Protein AF-A0A159SLC9-F1 (afdb_monomer_lite)

pLDDT: mean 75.79, std 24.0, range [27.62, 98.81]

Sequence (303 aa):
DQEDKGDNENSHDIKFEEVKKNINKSLDAESNYGINEISITGNDSNSDNSNQNIFPDGSELAGGIAPSIYSNNLGPNKCPVEKICKDFGPLPQCRKDVHERNNWLGSSVKNFSSDNKGVLVPPRRQSLCLRITLQDFRTKKKKEGDFENFIYSYASSEAKKLRTIHNNISEKALQAIKYSFADIGNIIKGDDLLDTPTSNNTKTYLEEVLKLHNKNNETKDAKKWWTENRYHVWEAMMCGYQNEKKDNECTVYGNIDDIPQFLRWFREWGTYVCEESENNMKTLKAVCFPKQLRTETNSAMTV

InterPro domains:
  IPR008602 Duffy-antigen binding domain [PF05424] (118-264)
  IPR042202 Duffy-antigen binding superfamily [G3DSA:1.20.1310.20] (81-257)

Foldseek 3Di:
DDDDDDDDPVVVVVVVVVVVVVVVVVVVVDPDDDDDDDDPDDDDDDDDDDPDPADDCCDVLNVNDFFDPPPPPADFFFADDVVLLVLADADPVLAPDPPQPQDFALPQFVPCVPPVPPFTDGSLNVSQQDDCDPVNLVVQLPDPCSNVSNLLNSLLNRLLNLCVVVVPPVVSSQLSSLLSLLQSLQLQQLNRGGNDPSSNCNVVSQLVSCVVPVPDPDDSGSNVVCVVCSVSSQSSSSSSNCVNPVDRGHHDSTCSNVRDSSSSSVSVVSSVVVVVVVVVVVVCCCVVPNPPPPPPPPPDDDD

Structure (mmCIF, N/CA/C/O backbone):
data_AF-A0A159SLC9-F1
#
_entry.id   AF-A0A159SLC9-F1
#
loop_
_atom_site.group_PDB
_atom_site.id
_atom_site.type_symbol
_atom_site.label_atom_id
_atom_site.label_alt_id
_atom_site.label_comp_id
_atom_site.label_asym_id
_atom_site.label_entity_id
_atom_site.label_seq_id
_atom_site.pdbx_PDB_ins_code
_atom_site.Cartn_x
_atom_site.Cartn_y
_atom_site.Cartn_z
_atom_site.occupancy
_atom_site.B_iso_or_equiv
_atom_site.auth_seq_id
_atom_site.auth_comp_id
_atom_site.auth_asym_id
_atom_site.auth_atom_id
_atom_site.pdbx_PDB_model_num
ATOM 1 N N . ASP A 1 1 ? 60.292 -1.978 -5.254 1.00 40.38 1 ASP A N 1
ATOM 2 C CA . ASP A 1 1 ? 59.678 -2.208 -6.572 1.00 40.38 1 ASP A CA 1
ATOM 3 C C . ASP A 1 1 ? 58.555 -3.216 -6.488 1.00 40.38 1 ASP A C 1
ATOM 5 O O . ASP A 1 1 ? 58.829 -4.402 -6.377 1.00 40.38 1 ASP A O 1
ATOM 9 N N . GLN A 1 2 ? 57.321 -2.710 -6.458 1.00 34.81 2 GLN A N 1
ATOM 10 C CA . GLN A 1 2 ? 56.125 -3.208 -7.158 1.00 34.81 2 GLN A CA 1
ATOM 11 C C . GLN A 1 2 ? 54.898 -2.539 -6.519 1.00 34.81 2 GLN A C 1
ATOM 13 O O . GLN A 1 2 ? 54.441 -2.934 -5.451 1.00 34.81 2 GLN A O 1
ATOM 18 N N . GLU A 1 3 ? 54.422 -1.469 -7.160 1.00 32.91 3 GLU A N 1
ATOM 19 C CA . GLU A 1 3 ? 53.071 -0.933 -6.977 1.00 32.91 3 GLU A CA 1
ATOM 20 C C . GLU A 1 3 ? 52.143 -1.667 -7.945 1.00 32.91 3 GLU A C 1
ATOM 22 O O . GLU A 1 3 ? 52.389 -1.662 -9.153 1.00 32.91 3 GLU A O 1
ATOM 27 N N . ASP A 1 4 ? 51.083 -2.269 -7.411 1.00 37.28 4 ASP A N 1
ATOM 28 C CA . ASP A 1 4 ? 49.974 -2.827 -8.178 1.00 37.28 4 ASP A CA 1
ATOM 29 C C . ASP A 1 4 ? 48.806 -1.829 -8.117 1.00 37.28 4 ASP A C 1
ATOM 31 O O . ASP A 1 4 ? 48.360 -1.434 -7.035 1.00 37.28 4 ASP A O 1
ATOM 35 N N . LYS A 1 5 ? 48.366 -1.345 -9.282 1.00 38.59 5 LYS A N 1
ATOM 36 C CA . LYS A 1 5 ? 47.267 -0.381 -9.431 1.00 38.59 5 LYS A CA 1
ATOM 37 C C . LYS A 1 5 ? 45.964 -1.153 -9.612 1.00 38.59 5 LYS A C 1
ATOM 39 O O . LYS A 1 5 ? 45.758 -1.773 -10.646 1.00 38.59 5 LYS A O 1
ATOM 44 N N . GLY A 1 6 ? 45.079 -1.074 -8.621 1.00 33.19 6 GLY A N 1
ATOM 45 C CA . GLY A 1 6 ? 43.691 -1.507 -8.757 1.00 33.19 6 GLY A CA 1
ATOM 46 C C . GLY A 1 6 ? 42.892 -0.513 -9.599 1.00 33.19 6 GLY A C 1
ATOM 47 O O . GLY A 1 6 ? 42.766 0.657 -9.229 1.00 33.19 6 GLY A O 1
ATOM 48 N N . ASP A 1 7 ? 42.372 -0.980 -10.731 1.00 37.19 7 ASP A N 1
ATOM 49 C CA . ASP A 1 7 ? 41.460 -0.231 -11.589 1.00 37.19 7 ASP A CA 1
ATOM 50 C C . ASP A 1 7 ? 40.086 -0.039 -10.924 1.00 37.19 7 ASP A C 1
ATOM 52 O O . ASP A 1 7 ? 39.560 -0.896 -10.217 1.00 37.19 7 ASP A O 1
ATOM 56 N N . ASN A 1 8 ? 39.528 1.151 -11.132 1.00 37.12 8 ASN A N 1
ATOM 57 C CA . ASN A 1 8 ? 38.397 1.719 -10.407 1.00 37.12 8 ASN A CA 1
ATOM 58 C C . ASN A 1 8 ? 37.090 1.462 -11.193 1.00 37.12 8 ASN A C 1
ATOM 60 O O . ASN A 1 8 ? 36.825 2.148 -12.186 1.00 37.12 8 ASN A O 1
ATOM 64 N N . GLU A 1 9 ? 36.272 0.493 -10.757 1.00 41.62 9 GLU A N 1
ATOM 65 C CA . GLU A 1 9 ? 35.013 0.066 -11.414 1.00 41.62 9 GLU A CA 1
ATOM 66 C C . GLU A 1 9 ? 34.005 1.215 -11.653 1.00 41.62 9 GLU A C 1
ATOM 68 O O . GLU A 1 9 ? 33.264 1.197 -12.632 1.00 41.62 9 GLU A O 1
ATOM 73 N N . ASN A 1 10 ? 34.055 2.297 -10.867 1.00 43.31 10 ASN A N 1
ATOM 74 C CA . ASN A 1 10 ? 33.157 3.456 -11.010 1.00 43.31 10 ASN A CA 1
ATOM 75 C C . ASN A 1 10 ? 33.378 4.310 -12.280 1.00 43.31 10 ASN A C 1
ATOM 77 O O . ASN A 1 10 ? 32.546 5.154 -12.609 1.00 43.31 10 ASN A O 1
ATOM 81 N N . SER A 1 11 ? 34.496 4.144 -12.995 1.00 35.09 11 SER A N 1
ATOM 82 C CA . SER A 1 11 ? 34.799 4.930 -14.208 1.00 35.09 11 SER A CA 1
ATOM 83 C C . SER A 1 11 ? 33.967 4.491 -15.422 1.00 35.09 11 SER A C 1
ATOM 85 O O . SER A 1 11 ? 33.656 5.299 -16.304 1.00 35.09 11 SER A O 1
ATOM 87 N N . HIS A 1 12 ? 33.577 3.214 -15.466 1.00 41.09 12 HIS A N 1
ATOM 88 C CA . HIS A 1 12 ? 32.814 2.649 -16.578 1.00 41.09 12 HIS A CA 1
ATOM 89 C C . HIS A 1 12 ? 31.329 3.030 -16.525 1.00 41.09 12 HIS A C 1
ATOM 91 O O . HIS A 1 12 ? 30.764 3.381 -17.563 1.00 41.09 12 HIS A O 1
ATOM 97 N N . ASP A 1 13 ? 30.734 3.078 -15.331 1.00 43.00 13 ASP A N 1
ATOM 98 C CA . ASP A 1 13 ? 29.323 3.444 -15.148 1.00 43.00 13 ASP A CA 1
ATOM 99 C C . ASP A 1 13 ? 29.045 4.916 -15.483 1.00 43.00 13 ASP A C 1
ATOM 101 O O . ASP A 1 13 ? 28.041 5.239 -16.120 1.00 43.00 13 ASP A O 1
ATOM 105 N N . ILE A 1 14 ? 29.974 5.819 -15.149 1.00 43.78 14 ILE A N 1
ATOM 106 C CA . ILE A 1 14 ? 29.848 7.251 -15.470 1.00 43.78 14 ILE A CA 1
ATOM 107 C C . ILE A 1 14 ? 29.878 7.469 -16.989 1.00 43.78 14 ILE A C 1
ATOM 109 O O . ILE A 1 14 ? 29.068 8.228 -17.524 1.00 43.78 14 ILE A O 1
ATOM 113 N N . LYS A 1 15 ? 30.764 6.760 -17.704 1.00 42.94 15 LYS A N 1
ATOM 114 C CA . LYS A 1 15 ? 30.827 6.823 -19.172 1.00 42.94 15 LYS A CA 1
ATOM 115 C C . LYS A 1 15 ? 29.570 6.252 -19.826 1.00 42.94 15 LYS A C 1
ATOM 117 O O . LYS A 1 15 ? 29.142 6.771 -20.853 1.00 42.94 15 LYS A O 1
ATOM 122 N N . PHE A 1 16 ? 28.964 5.217 -19.246 1.00 41.12 16 PHE A N 1
ATOM 123 C CA . PHE A 1 16 ? 27.739 4.623 -19.779 1.00 41.12 16 PHE A CA 1
ATOM 124 C C . PHE A 1 16 ? 26.531 5.564 -19.638 1.00 41.12 16 PHE A C 1
ATOM 126 O O . PHE A 1 16 ? 25.769 5.742 -20.589 1.00 41.12 16 PHE A O 1
ATOM 133 N N . GLU A 1 17 ? 26.397 6.247 -18.499 1.00 45.22 17 GLU A N 1
ATOM 134 C CA . GLU A 1 17 ? 25.333 7.235 -18.274 1.00 45.22 17 GLU A CA 1
ATOM 135 C C . GLU A 1 17 ? 25.487 8.496 -19.144 1.00 45.22 17 GLU A C 1
ATOM 137 O O . GLU A 1 17 ? 24.503 9.050 -19.646 1.00 45.22 17 GLU A O 1
ATOM 142 N N . GLU A 1 18 ? 26.721 8.929 -19.405 1.00 41.91 18 GLU A N 1
ATOM 143 C CA . GLU A 1 18 ? 26.995 10.061 -20.294 1.00 41.91 18 GLU A CA 1
ATOM 144 C C . GLU A 1 18 ? 26.675 9.729 -21.766 1.00 41.91 18 GLU A C 1
ATOM 146 O O . GLU A 1 18 ? 26.105 10.553 -22.490 1.00 41.91 18 GLU A O 1
ATOM 151 N N . VAL A 1 19 ? 26.934 8.486 -22.190 1.00 46.72 19 VAL A N 1
ATOM 152 C CA . VAL A 1 19 ? 26.545 7.968 -23.512 1.00 46.72 19 VAL A CA 1
ATOM 153 C C . VAL A 1 19 ? 25.019 7.858 -23.645 1.00 46.72 19 VAL A C 1
ATOM 155 O O . VAL A 1 19 ? 24.471 8.330 -24.644 1.00 46.72 19 VAL A O 1
ATOM 158 N N . LYS A 1 20 ? 24.301 7.352 -22.628 1.00 46.41 20 LYS A N 1
ATOM 159 C CA . LYS A 1 20 ? 22.821 7.321 -22.610 1.00 46.41 20 LYS A CA 1
ATOM 160 C C . LYS A 1 20 ? 22.205 8.710 -22.797 1.00 46.41 20 LYS A C 1
ATOM 162 O O . LYS A 1 20 ? 21.272 8.884 -23.583 1.00 46.41 20 LYS A O 1
ATOM 167 N N . LYS A 1 21 ? 22.739 9.722 -22.104 1.00 46.75 21 LYS A N 1
ATOM 168 C CA . LYS A 1 21 ? 22.232 11.103 -22.161 1.00 46.75 21 LYS A CA 1
ATOM 169 C C . LYS A 1 21 ? 22.382 11.735 -23.549 1.00 46.75 21 LYS A C 1
ATOM 171 O O . LYS A 1 21 ? 21.530 12.527 -23.955 1.00 46.75 21 LYS A O 1
ATOM 176 N N . ASN A 1 22 ? 23.443 11.385 -24.274 1.00 43.31 22 ASN A N 1
ATOM 177 C CA . ASN A 1 22 ? 23.695 11.889 -25.624 1.00 43.31 22 ASN A CA 1
ATOM 178 C C . ASN A 1 22 ? 22.853 11.169 -26.690 1.00 43.31 22 ASN A C 1
ATOM 180 O O . ASN A 1 22 ? 22.430 11.810 -27.649 1.00 43.31 22 ASN A O 1
ATOM 184 N N . ILE A 1 23 ? 22.538 9.884 -26.497 1.00 48.59 23 ILE A N 1
ATOM 185 C CA . ILE A 1 23 ? 21.691 9.111 -27.421 1.00 48.59 23 ILE A CA 1
ATOM 186 C C . ILE A 1 23 ? 20.214 9.519 -27.307 1.00 48.59 23 ILE A C 1
ATOM 188 O O . ILE A 1 23 ? 19.562 9.707 -28.333 1.00 48.59 23 ILE A O 1
ATOM 192 N N . ASN A 1 24 ? 19.698 9.764 -26.096 1.00 41.66 24 ASN A N 1
ATOM 193 C CA . ASN A 1 24 ? 18.308 10.210 -25.916 1.00 41.66 24 ASN A CA 1
ATOM 194 C C . ASN A 1 24 ? 18.015 11.546 -26.623 1.00 41.66 24 ASN A C 1
ATOM 196 O O . ASN A 1 24 ? 16.948 11.707 -27.200 1.00 41.66 24 ASN A O 1
ATOM 200 N N . LYS A 1 25 ? 18.990 12.466 -26.683 1.00 43.44 25 LYS A N 1
ATOM 201 C CA . LYS A 1 25 ? 18.865 13.707 -27.471 1.00 43.44 25 LYS A CA 1
ATOM 202 C C . LYS A 1 25 ? 18.776 13.480 -28.985 1.00 43.44 25 LYS A C 1
ATOM 204 O O . LYS A 1 25 ? 18.258 14.344 -29.682 1.00 43.44 25 LYS A O 1
ATOM 209 N N . SER A 1 26 ? 19.313 12.369 -29.492 1.00 41.09 26 SER A N 1
ATOM 210 C CA . SER A 1 26 ? 19.297 12.030 -30.920 1.00 41.09 26 SER A CA 1
ATOM 211 C C . SER A 1 26 ? 18.010 11.306 -31.323 1.00 41.09 26 SER A C 1
ATOM 213 O O . SER A 1 26 ? 17.531 11.492 -32.436 1.00 41.09 26 SER A O 1
ATOM 215 N N . LEU A 1 27 ? 17.429 10.511 -30.419 1.00 41.38 27 LEU A N 1
ATOM 216 C CA . LEU A 1 27 ? 16.197 9.756 -30.676 1.00 41.38 27 LEU A CA 1
ATOM 217 C C . LEU A 1 27 ? 14.945 10.648 -30.710 1.00 41.38 27 LEU A C 1
ATOM 219 O O . LEU A 1 27 ? 14.018 10.349 -31.457 1.00 41.38 27 LEU A O 1
ATOM 223 N N . ASP A 1 28 ? 14.949 11.786 -30.006 1.00 38.16 28 ASP A N 1
ATOM 224 C CA . ASP A 1 28 ? 13.887 1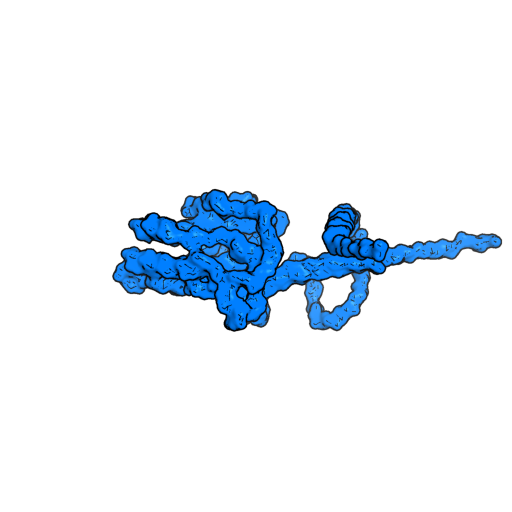2.801 -30.111 1.00 38.16 28 ASP A CA 1
ATOM 225 C C . ASP A 1 28 ? 13.811 13.453 -31.515 1.00 38.16 28 ASP A C 1
ATOM 227 O O . ASP A 1 28 ? 12.823 14.116 -31.835 1.00 38.16 28 ASP A O 1
ATOM 231 N N . ALA A 1 29 ? 14.831 13.268 -32.367 1.00 39.06 29 ALA A N 1
ATOM 232 C CA . ALA A 1 29 ? 14.917 13.860 -33.705 1.00 39.06 29 ALA A CA 1
ATOM 233 C C . ALA A 1 29 ? 14.549 12.905 -34.863 1.00 39.06 29 ALA A C 1
ATOM 235 O O . ALA A 1 29 ? 14.384 13.368 -35.991 1.00 39.06 29 ALA A O 1
ATOM 236 N N . GLU A 1 30 ? 14.376 11.600 -34.620 1.00 39.84 30 GLU A N 1
ATOM 237 C CA . GLU A 1 30 ? 14.169 10.593 -35.677 1.00 39.84 30 GLU A CA 1
ATOM 238 C C . GLU A 1 30 ? 12.852 9.817 -35.492 1.00 39.84 30 GLU A C 1
ATOM 240 O O . GLU A 1 30 ? 12.832 8.610 -35.270 1.00 39.84 30 GLU A O 1
ATOM 245 N N . SER A 1 31 ? 11.713 10.508 -35.610 1.00 34.00 31 SER A N 1
ATOM 246 C CA . SER A 1 31 ? 10.375 9.885 -35.602 1.00 34.00 31 SER A CA 1
ATOM 247 C C . SER A 1 31 ? 9.846 9.469 -36.982 1.00 34.00 31 SER A C 1
ATOM 249 O O . SER A 1 31 ? 8.696 9.060 -37.101 1.00 34.00 31 SER A O 1
ATOM 251 N N . ASN A 1 32 ? 10.663 9.508 -38.034 1.00 37.84 32 ASN A N 1
ATOM 252 C CA . ASN A 1 32 ? 10.254 9.092 -39.373 1.00 37.84 32 ASN A CA 1
ATOM 253 C C . ASN A 1 32 ? 11.315 8.167 -39.957 1.00 37.84 32 ASN A C 1
ATOM 255 O O . ASN A 1 32 ? 12.308 8.688 -40.425 1.00 37.84 32 ASN A O 1
ATOM 259 N N . TYR A 1 33 ? 11.133 6.842 -39.926 1.00 38.25 33 TYR A N 1
ATOM 260 C CA . TYR A 1 33 ? 11.458 5.917 -41.031 1.00 38.25 33 TYR A CA 1
ATOM 261 C C . TYR A 1 33 ? 11.086 4.470 -40.652 1.00 38.25 33 TYR A C 1
ATOM 263 O O . TYR A 1 33 ? 11.429 3.971 -39.583 1.00 38.25 33 TYR A O 1
ATOM 271 N N . GLY A 1 34 ? 10.348 3.808 -41.551 1.00 32.62 34 GLY A N 1
ATOM 272 C CA . GLY A 1 34 ? 9.725 2.498 -41.347 1.00 32.62 34 GLY A CA 1
ATOM 273 C C . GLY A 1 34 ? 10.696 1.350 -41.049 1.00 32.62 34 GLY A C 1
ATOM 274 O O . GLY A 1 34 ? 11.802 1.253 -41.591 1.00 32.62 34 GLY A O 1
ATOM 275 N N . ILE A 1 35 ? 10.250 0.450 -40.176 1.00 35.44 35 ILE A N 1
ATOM 276 C CA . ILE A 1 35 ? 10.947 -0.780 -39.804 1.00 35.44 35 ILE A CA 1
ATOM 277 C C . ILE A 1 35 ? 10.442 -1.914 -40.703 1.00 35.44 35 ILE A C 1
ATOM 279 O O . ILE A 1 35 ? 9.271 -2.267 -40.645 1.00 35.44 35 ILE A O 1
ATOM 283 N N . ASN A 1 36 ? 11.339 -2.510 -41.495 1.00 32.12 36 ASN A N 1
ATOM 284 C CA . ASN A 1 36 ? 11.164 -3.887 -41.956 1.00 32.12 36 ASN A CA 1
ATOM 285 C C . ASN A 1 36 ? 11.607 -4.820 -40.825 1.00 32.12 36 ASN A C 1
ATOM 287 O O . ASN A 1 36 ? 12.750 -4.739 -40.361 1.00 32.12 36 ASN A O 1
ATOM 291 N N . GLU A 1 37 ? 10.678 -5.657 -40.376 1.00 34.75 37 GLU A N 1
ATOM 292 C CA . GLU A 1 37 ? 10.851 -6.656 -39.326 1.00 34.75 37 GLU A CA 1
ATOM 293 C C . GLU A 1 37 ? 11.888 -7.717 -39.716 1.00 34.75 37 GLU A C 1
ATOM 295 O O . GLU A 1 37 ? 11.873 -8.262 -40.819 1.00 34.75 37 GLU A O 1
ATOM 300 N N . ILE A 1 38 ? 12.768 -8.054 -38.773 1.00 31.78 38 ILE A N 1
ATOM 301 C CA . ILE A 1 38 ? 13.419 -9.363 -38.732 1.00 31.78 38 ILE A CA 1
ATOM 302 C C . ILE A 1 38 ? 12.652 -10.156 -37.679 1.00 31.78 38 ILE A C 1
ATOM 304 O O . ILE A 1 38 ? 12.724 -9.856 -36.487 1.00 31.78 38 ILE A O 1
ATOM 308 N N . SER A 1 39 ? 11.888 -11.134 -38.155 1.00 27.62 39 SER A N 1
ATOM 309 C CA . SER A 1 39 ? 11.084 -12.063 -37.372 1.00 27.62 39 SER A CA 1
ATOM 310 C C . SER A 1 39 ? 11.958 -12.870 -36.409 1.00 27.62 39 SER A C 1
ATOM 312 O O . SER A 1 39 ? 12.732 -13.727 -36.840 1.00 27.62 39 SER A O 1
ATOM 314 N N . ILE A 1 40 ? 11.800 -12.644 -35.105 1.00 33.91 40 ILE A N 1
ATOM 315 C CA . ILE A 1 40 ? 12.097 -13.672 -34.105 1.00 33.91 40 ILE A CA 1
ATOM 316 C C . ILE A 1 40 ? 10.774 -14.394 -33.883 1.00 33.91 40 ILE A C 1
ATOM 318 O O . ILE A 1 40 ? 9.851 -13.849 -33.288 1.00 33.91 40 ILE A O 1
ATOM 322 N N . THR A 1 41 ? 10.662 -15.595 -34.441 1.00 30.83 41 THR A N 1
ATOM 323 C CA . THR A 1 41 ? 9.496 -16.465 -34.299 1.00 30.83 41 THR A CA 1
ATOM 324 C C . THR A 1 41 ? 9.353 -16.917 -32.846 1.00 30.83 41 THR A C 1
ATOM 326 O O . THR A 1 41 ? 9.897 -17.944 -32.447 1.00 30.83 41 THR A O 1
ATOM 329 N N . GLY A 1 42 ? 8.617 -16.139 -32.060 1.00 29.38 42 GLY A N 1
ATOM 330 C CA . GLY A 1 42 ? 7.773 -16.627 -30.979 1.00 29.38 42 GLY A CA 1
ATOM 331 C C . GLY A 1 42 ? 6.341 -16.331 -31.400 1.00 29.38 42 GLY A C 1
ATOM 332 O O . GLY A 1 42 ? 5.987 -15.168 -31.565 1.00 29.38 42 GLY A O 1
ATOM 333 N N . ASN A 1 43 ? 5.560 -17.373 -31.680 1.00 32.81 43 ASN A N 1
ATOM 334 C CA . ASN A 1 43 ? 4.140 -17.239 -31.986 1.00 32.81 43 ASN A CA 1
ATOM 335 C C . ASN A 1 43 ? 3.435 -16.570 -30.802 1.00 32.81 43 ASN A C 1
ATOM 337 O O . ASN A 1 43 ? 3.248 -17.224 -29.787 1.00 32.81 43 ASN A O 1
ATOM 341 N N . ASP A 1 44 ? 3.060 -15.306 -30.969 1.00 30.28 44 ASP A N 1
ATOM 342 C CA . ASP A 1 44 ? 1.771 -14.757 -30.552 1.00 30.28 44 ASP A CA 1
ATOM 343 C C . ASP A 1 44 ? 1.487 -13.523 -31.415 1.00 30.28 44 ASP A C 1
ATOM 345 O O . ASP A 1 44 ? 1.970 -12.411 -31.210 1.00 30.28 44 ASP A O 1
ATOM 349 N N . SER A 1 45 ? 0.738 -13.775 -32.482 1.00 36.00 45 SER A N 1
ATOM 350 C CA . SER A 1 45 ? 0.218 -12.787 -33.412 1.00 36.00 45 SER A CA 1
ATOM 351 C C . SER A 1 45 ? -0.938 -12.016 -32.776 1.00 36.00 45 SER A C 1
ATOM 353 O O . SER A 1 45 ? -2.041 -12.548 -32.663 1.00 36.00 45 SER A O 1
ATOM 355 N N . ASN A 1 46 ? -0.681 -10.764 -32.399 1.00 30.02 46 ASN A N 1
ATOM 356 C CA . ASN A 1 46 ? -1.458 -9.597 -32.831 1.00 30.02 46 ASN A CA 1
ATOM 357 C C . ASN A 1 46 ? -0.765 -8.320 -32.345 1.00 30.02 46 ASN A C 1
ATOM 359 O O . ASN A 1 46 ? -0.812 -7.966 -31.169 1.00 30.02 46 ASN A O 1
ATOM 363 N N . SER A 1 47 ? -0.113 -7.635 -33.285 1.00 36.16 47 SER A N 1
ATOM 364 C CA . SER A 1 47 ? 0.380 -6.280 -33.104 1.00 36.16 47 SER A CA 1
ATOM 365 C C . SER A 1 47 ? -0.809 -5.325 -33.005 1.00 36.16 47 SER A C 1
ATOM 367 O O . SER A 1 47 ? -1.420 -4.997 -34.020 1.00 36.16 47 SER A O 1
ATOM 369 N N . ASP A 1 48 ? -1.087 -4.840 -31.802 1.00 28.97 48 ASP A N 1
ATOM 370 C CA . ASP A 1 48 ? -1.651 -3.510 -31.634 1.00 28.97 48 ASP A CA 1
ATOM 371 C C . ASP A 1 48 ? -0.615 -2.640 -30.934 1.00 28.97 48 ASP A C 1
ATOM 373 O O . ASP A 1 48 ? -0.075 -2.950 -29.872 1.00 28.97 48 ASP A O 1
ATOM 377 N N . ASN A 1 49 ? -0.297 -1.551 -31.618 1.00 36.59 49 ASN A N 1
ATOM 378 C CA . ASN A 1 49 ? 0.698 -0.565 -31.264 1.00 36.59 49 ASN A CA 1
ATOM 379 C C . ASN A 1 49 ? 0.181 0.240 -30.058 1.00 36.59 49 ASN A C 1
ATOM 381 O O . ASN A 1 49 ? -0.430 1.295 -30.213 1.00 36.59 49 ASN A O 1
ATOM 385 N N . SER A 1 50 ? 0.381 -0.278 -28.846 1.00 30.98 50 SER A N 1
ATOM 386 C CA . SER A 1 50 ? 0.218 0.485 -27.610 1.00 30.98 50 SER A CA 1
ATOM 387 C C . SER A 1 50 ? 1.410 0.217 -26.697 1.00 30.98 50 SER A C 1
ATOM 389 O O . SER A 1 50 ? 1.739 -0.926 -26.393 1.00 30.98 50 SER A O 1
ATOM 391 N N . ASN A 1 51 ? 2.087 1.286 -26.281 1.00 34.59 51 ASN A N 1
ATOM 392 C CA . ASN A 1 51 ? 3.206 1.278 -25.334 1.00 34.59 51 ASN A CA 1
ATOM 393 C C . ASN A 1 51 ? 2.750 0.924 -23.901 1.00 34.59 51 ASN A C 1
ATOM 395 O O . ASN A 1 51 ? 3.082 1.627 -22.947 1.00 34.59 51 ASN A O 1
ATOM 399 N N . GLN A 1 52 ? 1.974 -0.143 -23.721 1.00 40.75 52 GLN A N 1
ATOM 400 C CA . GLN A 1 52 ? 1.484 -0.567 -22.416 1.00 40.75 52 GLN A CA 1
ATOM 401 C C . GLN A 1 52 ? 2.108 -1.906 -22.027 1.00 40.75 52 GLN A C 1
ATOM 403 O O . GLN A 1 52 ? 1.515 -2.966 -22.193 1.00 40.75 52 GLN A O 1
ATOM 408 N N . ASN A 1 53 ? 3.298 -1.848 -21.422 1.00 43.47 53 ASN A N 1
ATOM 409 C CA . ASN A 1 53 ? 3.888 -2.960 -20.664 1.00 43.47 53 ASN A CA 1
ATOM 410 C C . ASN A 1 53 ? 3.129 -3.171 -19.332 1.00 43.47 53 ASN A C 1
ATOM 412 O O . ASN A 1 53 ? 3.713 -3.144 -18.249 1.00 43.47 53 ASN A O 1
ATOM 416 N N . ILE A 1 54 ? 1.803 -3.318 -19.400 1.00 53.16 54 ILE A N 1
ATOM 417 C CA . ILE A 1 54 ? 0.911 -3.532 -18.258 1.00 53.16 54 ILE A CA 1
ATOM 418 C C . ILE A 1 54 ? 0.355 -4.948 -18.374 1.00 53.16 54 ILE A C 1
ATOM 420 O O . ILE A 1 54 ? -0.311 -5.287 -19.348 1.00 53.16 54 ILE A O 1
ATOM 424 N N . PHE A 1 55 ? 0.626 -5.792 -17.376 1.00 51.00 55 PHE A N 1
ATOM 425 C CA . PHE A 1 55 ? 0.053 -7.136 -17.332 1.00 51.00 55 PHE A CA 1
ATOM 426 C C . PHE A 1 55 ? -1.478 -7.044 -17.237 1.00 51.00 55 PHE A C 1
ATOM 428 O O . PHE A 1 55 ? -1.969 -6.449 -16.275 1.00 51.00 55 PHE A O 1
ATOM 435 N N . PRO A 1 56 ? -2.245 -7.645 -18.165 1.00 54.59 56 PRO A N 1
ATOM 436 C CA . PRO A 1 56 ? -3.699 -7.589 -18.110 1.00 54.59 56 PRO A CA 1
ATOM 437 C C . PRO A 1 56 ? -4.235 -8.281 -16.847 1.00 54.59 56 PRO A C 1
ATOM 439 O O . PRO A 1 56 ? -3.753 -9.351 -16.443 1.00 54.59 56 PRO A O 1
ATOM 442 N N . ASP A 1 57 ? -5.267 -7.669 -16.253 1.00 47.62 57 ASP A N 1
ATOM 443 C CA . ASP A 1 57 ? -5.891 -8.053 -14.974 1.00 47.62 57 ASP A CA 1
ATOM 444 C C . ASP A 1 57 ? -6.487 -9.484 -14.984 1.00 47.62 57 ASP A C 1
ATOM 446 O O . ASP A 1 57 ? -6.750 -10.043 -13.925 1.00 47.62 57 ASP A O 1
ATOM 450 N N . GLY A 1 58 ? -6.638 -10.121 -16.156 1.00 44.22 58 GLY A N 1
ATOM 451 C CA . GLY A 1 58 ? -7.136 -11.500 -16.317 1.00 44.22 58 GLY A CA 1
ATOM 452 C C . GLY A 1 58 ? -6.085 -12.582 -16.609 1.00 44.22 58 GLY A C 1
ATOM 453 O O . GLY A 1 58 ? -6.457 -13.711 -16.912 1.00 44.22 58 GLY A O 1
ATOM 454 N N . SER A 1 59 ? -4.786 -12.272 -16.568 1.00 52.69 59 SER A N 1
ATOM 455 C CA . SER A 1 59 ? -3.734 -13.281 -16.807 1.00 52.69 59 SER A CA 1
ATOM 456 C C . SER A 1 59 ? -3.717 -14.385 -15.729 1.00 52.69 59 SER A C 1
ATOM 458 O O . SER A 1 59 ? -4.141 -14.159 -14.599 1.00 52.69 59 SER A O 1
ATOM 460 N N . GLU A 1 60 ? -3.181 -15.579 -16.025 1.00 47.97 60 GLU A N 1
ATOM 461 C CA . GLU A 1 60 ? -2.991 -16.649 -15.014 1.00 47.97 60 GLU A CA 1
ATOM 462 C C . GLU A 1 60 ? -2.156 -16.162 -13.818 1.00 47.97 60 GLU A C 1
ATOM 464 O O . GLU A 1 60 ? -2.437 -16.473 -12.662 1.00 47.97 60 GLU A O 1
ATOM 469 N N . LEU A 1 61 ? -1.191 -15.277 -14.079 1.00 48.69 61 LEU A N 1
ATOM 470 C CA . LEU A 1 61 ? -0.409 -14.600 -13.046 1.00 48.69 61 LEU A CA 1
ATOM 471 C C . LEU A 1 61 ? -1.239 -13.598 -12.211 1.00 48.69 61 LEU A C 1
ATOM 473 O O . LEU A 1 61 ? -0.730 -13.094 -11.211 1.00 48.69 61 LEU A O 1
ATOM 477 N N . ALA A 1 62 ? -2.462 -13.245 -12.640 1.00 44.00 62 ALA A N 1
ATOM 478 C CA . ALA A 1 62 ? -3.390 -12.299 -11.997 1.00 44.00 62 ALA A CA 1
ATOM 479 C C . ALA A 1 62 ? -4.410 -13.012 -11.103 1.00 44.00 62 ALA A C 1
ATOM 481 O O . ALA A 1 62 ? -5.394 -12.417 -10.669 1.00 44.00 62 ALA A O 1
ATOM 482 N N . GLY A 1 63 ? -4.188 -14.303 -10.846 1.00 43.19 63 GLY A N 1
ATOM 483 C CA . GLY A 1 63 ? -5.072 -15.130 -10.036 1.00 43.19 63 GLY A CA 1
ATOM 484 C C . GLY A 1 63 ? -6.312 -15.630 -10.775 1.00 43.19 63 GLY A C 1
ATOM 485 O O . GLY A 1 63 ? -7.147 -16.262 -10.138 1.00 43.19 63 GLY A O 1
ATOM 486 N N . GLY A 1 64 ? -6.465 -15.358 -12.081 1.00 43.28 64 GLY A N 1
ATOM 487 C CA . GLY A 1 64 ? -7.628 -15.802 -12.863 1.00 43.28 64 GLY A CA 1
ATOM 488 C C . GLY A 1 64 ? -8.978 -15.284 -12.342 1.00 43.28 64 GLY A C 1
ATOM 489 O O . GLY A 1 64 ? -10.023 -15.837 -12.683 1.00 43.28 64 GLY A O 1
ATOM 490 N N . ILE A 1 65 ? -8.975 -14.255 -11.488 1.00 42.38 65 ILE A N 1
ATOM 491 C CA . ILE A 1 65 ? -10.187 -13.728 -10.857 1.00 42.38 65 ILE A CA 1
ATOM 492 C C . ILE A 1 65 ? -10.778 -12.662 -11.781 1.00 42.38 65 ILE A C 1
ATOM 494 O O . ILE A 1 65 ? -10.126 -11.668 -12.095 1.00 42.38 65 ILE A O 1
ATOM 498 N N . ALA A 1 66 ? -12.020 -12.873 -12.219 1.00 42.41 66 ALA A N 1
ATOM 499 C CA . ALA A 1 66 ? -12.771 -11.885 -12.987 1.00 42.41 66 ALA A CA 1
ATOM 500 C C . ALA A 1 66 ? -12.896 -10.554 -12.207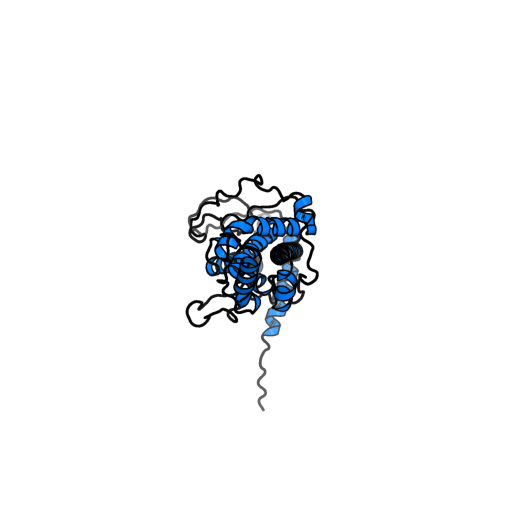 1.00 42.41 66 ALA A C 1
ATOM 502 O O . ALA A 1 66 ? -12.915 -10.577 -10.972 1.00 42.41 66 ALA A O 1
ATOM 503 N N . PRO A 1 67 ? -13.017 -9.397 -12.892 1.00 42.22 67 PRO A N 1
ATOM 504 C CA . PRO A 1 67 ? -13.202 -8.102 -12.240 1.00 42.22 67 PRO A CA 1
ATOM 505 C C . PRO A 1 67 ? -14.303 -8.164 -11.177 1.00 42.22 67 PRO A C 1
ATOM 507 O O . PRO A 1 67 ? -15.382 -8.708 -11.429 1.00 42.22 67 PRO A O 1
ATOM 510 N N . SER A 1 68 ? -14.043 -7.624 -9.983 1.00 39.22 68 SER A N 1
ATOM 511 C CA . SER A 1 68 ? -15.039 -7.659 -8.914 1.00 39.22 68 SER A CA 1
ATOM 512 C C . SER A 1 68 ? -16.312 -6.908 -9.339 1.00 39.22 68 SER A C 1
ATOM 514 O O . SER A 1 68 ? -16.270 -5.780 -9.834 1.00 39.22 68 SER A O 1
ATOM 516 N N . ILE A 1 69 ? -17.469 -7.539 -9.127 1.00 37.78 69 ILE A N 1
ATOM 517 C CA . ILE A 1 69 ? -18.806 -7.033 -9.504 1.00 37.78 69 ILE A CA 1
ATOM 518 C C . ILE A 1 69 ? -19.192 -5.776 -8.681 1.00 37.78 69 ILE A C 1
ATOM 520 O O . ILE A 1 69 ? -20.194 -5.116 -8.945 1.00 37.78 69 ILE A O 1
ATOM 524 N N . TYR A 1 70 ? -18.378 -5.386 -7.694 1.00 40.59 70 TYR A N 1
ATOM 525 C CA . TYR A 1 70 ? -18.646 -4.275 -6.774 1.00 40.59 70 TYR A CA 1
ATOM 526 C C . TYR A 1 70 ? -18.332 -2.873 -7.336 1.00 40.59 70 TYR A C 1
ATOM 528 O O . TYR A 1 70 ? -18.439 -1.887 -6.611 1.00 40.59 70 TYR A O 1
ATOM 536 N N . SER A 1 71 ? -18.019 -2.741 -8.629 1.00 40.84 71 SER A N 1
ATOM 537 C CA . SER A 1 71 ? -17.730 -1.451 -9.286 1.00 40.84 71 SER A CA 1
ATOM 538 C C . SER A 1 71 ? -18.970 -0.631 -9.713 1.00 40.84 71 SER A C 1
ATOM 540 O O . SER A 1 71 ? -18.841 0.336 -10.462 1.00 40.84 71 SER A O 1
ATOM 542 N N . ASN A 1 72 ? -20.186 -0.968 -9.277 1.00 40.91 72 ASN A N 1
ATOM 543 C CA . ASN A 1 72 ? -21.409 -0.478 -9.936 1.00 40.91 72 ASN A CA 1
ATOM 544 C C . ASN A 1 72 ? -21.892 0.947 -9.589 1.00 40.91 72 ASN A C 1
ATOM 546 O O . ASN A 1 72 ? -22.951 1.334 -10.075 1.00 40.91 72 ASN A O 1
ATOM 550 N N . ASN A 1 73 ? -21.150 1.762 -8.829 1.00 44.31 73 ASN A N 1
ATOM 551 C CA . ASN A 1 73 ? -21.594 3.135 -8.511 1.00 44.31 73 ASN A CA 1
ATOM 552 C C . ASN A 1 73 ? -20.801 4.258 -9.197 1.00 44.31 73 ASN A C 1
ATOM 554 O O . ASN A 1 73 ? -21.276 5.392 -9.255 1.00 44.31 73 ASN A O 1
ATOM 558 N N . LEU A 1 74 ? -19.645 3.959 -9.788 1.00 46.41 74 LEU A N 1
ATOM 559 C CA . LEU A 1 74 ? -18.909 4.889 -10.641 1.00 46.41 74 LEU A CA 1
ATOM 560 C C . LEU A 1 74 ? -18.846 4.247 -12.023 1.00 46.41 74 LEU A C 1
ATOM 562 O O . LEU A 1 74 ? -18.249 3.187 -12.189 1.00 46.41 74 LEU A O 1
ATOM 566 N N . GLY A 1 75 ? -19.498 4.860 -13.016 1.00 44.16 75 GLY A N 1
ATOM 567 C CA . GLY A 1 75 ? -19.309 4.449 -14.410 1.00 44.16 75 GLY A CA 1
ATOM 568 C C . GLY A 1 75 ? -17.810 4.370 -14.738 1.00 44.16 75 GLY A C 1
ATOM 569 O O . GLY A 1 75 ? -17.029 5.087 -14.103 1.00 44.16 75 GLY A O 1
ATOM 570 N N . PRO A 1 76 ? -17.398 3.516 -15.692 1.00 52.34 76 PRO A N 1
ATOM 571 C CA . PRO A 1 76 ? -15.987 3.294 -15.984 1.00 52.34 76 PRO A CA 1
ATOM 572 C C . PRO A 1 76 ? -15.281 4.644 -16.162 1.00 52.34 76 PRO A C 1
ATOM 574 O O . PRO A 1 76 ? -15.724 5.488 -16.940 1.00 52.34 76 PRO A O 1
ATOM 577 N N . ASN A 1 77 ? -14.225 4.855 -15.378 1.00 60.00 77 ASN A N 1
ATOM 578 C CA . ASN A 1 77 ? -13.349 6.030 -15.390 1.00 60.00 77 ASN A CA 1
ATOM 579 C C . ASN A 1 77 ? -13.888 7.343 -14.792 1.00 60.00 77 ASN A C 1
ATOM 581 O O . ASN A 1 77 ? -13.272 8.393 -14.970 1.00 60.00 77 ASN A O 1
ATOM 585 N N . LYS A 1 78 ? -14.999 7.322 -14.043 1.00 74.69 78 LYS A N 1
ATOM 586 C CA . LYS A 1 78 ? -15.449 8.512 -13.302 1.00 74.69 78 LYS A CA 1
ATOM 587 C C . LYS A 1 78 ? -14.734 8.635 -11.964 1.00 74.69 78 LYS A C 1
ATOM 589 O O . LYS A 1 78 ? -14.622 7.675 -11.207 1.00 74.69 78 LYS A O 1
ATOM 594 N N . CYS A 1 79 ? -14.286 9.843 -11.671 1.00 83.06 79 CYS A N 1
ATOM 595 C CA . CYS A 1 79 ? -13.702 10.170 -10.386 1.00 83.06 79 CYS A CA 1
ATOM 596 C C . CYS A 1 79 ? -14.754 10.454 -9.299 1.00 83.06 79 CYS A C 1
ATOM 598 O O . CYS A 1 79 ? -15.892 10.805 -9.636 1.00 83.06 79 CYS A O 1
ATOM 600 N N . PRO A 1 80 ? -14.389 10.352 -8.004 1.00 84.81 80 PRO A N 1
ATOM 601 C CA . PRO A 1 80 ? -15.263 10.750 -6.906 1.00 84.81 80 PRO A CA 1
ATOM 602 C C . PRO A 1 80 ? -15.671 12.224 -7.005 1.00 84.81 80 PRO A C 1
ATOM 604 O O . PRO A 1 80 ? -14.930 13.072 -7.499 1.00 84.81 80 PRO A O 1
ATOM 607 N N . VAL A 1 81 ? -16.866 12.548 -6.512 1.00 82.44 81 VAL A N 1
ATOM 608 C CA . VAL A 1 81 ? -17.348 13.937 -6.491 1.00 82.44 81 VAL A CA 1
ATOM 609 C C . VAL A 1 81 ? -16.561 14.778 -5.483 1.00 82.44 81 VAL A C 1
ATOM 611 O O . VAL A 1 81 ? -16.194 14.292 -4.414 1.00 82.44 81 VAL A O 1
ATOM 614 N N . GLU A 1 82 ? -16.389 16.076 -5.759 1.00 79.62 82 GLU A N 1
ATOM 615 C CA . GLU A 1 82 ? -15.609 16.995 -4.908 1.00 79.62 82 GLU A CA 1
ATOM 616 C C . GLU A 1 82 ? -16.006 16.966 -3.426 1.00 79.62 82 GLU A C 1
ATOM 618 O O . GLU A 1 82 ? -15.169 17.184 -2.554 1.00 79.62 82 GLU A O 1
ATOM 623 N N . LYS A 1 83 ? -17.286 16.710 -3.121 1.00 81.31 83 LYS A N 1
ATOM 624 C CA . LYS A 1 83 ? -17.776 16.617 -1.741 1.00 81.31 83 LYS A CA 1
ATOM 625 C C . LYS A 1 83 ? -17.068 15.509 -0.955 1.00 81.31 83 LYS A C 1
ATOM 627 O O . LYS A 1 83 ? -16.716 15.757 0.187 1.00 81.31 83 LYS A O 1
ATOM 632 N N . ILE A 1 84 ? -16.836 14.349 -1.573 1.00 80.75 84 ILE A N 1
ATOM 633 C CA . ILE A 1 84 ? -16.114 13.221 -0.966 1.00 80.75 84 ILE A CA 1
ATOM 634 C C . ILE A 1 84 ? -14.644 13.607 -0.761 1.00 80.75 84 ILE A C 1
ATOM 636 O O . ILE A 1 84 ? -14.070 13.387 0.299 1.00 80.75 84 ILE A O 1
ATOM 640 N N . CYS A 1 85 ? -14.043 14.274 -1.748 1.00 83.69 85 CYS A N 1
ATOM 641 C CA . CYS A 1 85 ? -12.631 14.644 -1.692 1.00 83.69 85 CYS A CA 1
ATOM 642 C C . CYS A 1 85 ? -12.292 15.722 -0.653 1.00 83.69 85 CYS A C 1
ATOM 644 O O . CYS A 1 85 ? -11.136 15.820 -0.244 1.00 83.69 85 CYS A O 1
ATOM 646 N N . LYS A 1 86 ? -13.270 16.519 -0.203 1.00 80.56 86 LYS A N 1
ATOM 647 C CA . LYS A 1 86 ? -13.071 17.533 0.849 1.00 80.56 86 LYS A CA 1
ATOM 648 C C . LYS A 1 86 ? -12.765 16.928 2.218 1.00 80.56 86 LYS A C 1
ATOM 650 O O . LYS A 1 86 ? -12.141 17.605 3.033 1.00 80.56 86 LYS A O 1
ATOM 655 N N . ASP A 1 87 ? -13.145 15.674 2.444 1.00 76.56 87 ASP A N 1
ATOM 656 C CA . ASP A 1 87 ? -12.950 14.995 3.725 1.00 76.56 87 ASP A CA 1
ATOM 657 C C . ASP A 1 87 ? -11.523 14.425 3.877 1.00 76.56 87 ASP A C 1
ATOM 659 O O . ASP A 1 87 ? -11.100 14.079 4.982 1.00 76.56 87 ASP A O 1
ATOM 663 N N . PHE A 1 88 ? -10.736 14.387 2.791 1.00 78.25 88 PHE A N 1
ATOM 664 C CA . PHE A 1 88 ? -9.388 13.811 2.762 1.00 78.25 88 PHE A CA 1
ATOM 665 C C . PHE A 1 88 ? -8.321 14.892 2.539 1.00 78.25 88 PHE A C 1
ATOM 667 O O . PHE A 1 88 ? -7.964 15.235 1.411 1.00 78.25 88 PHE A O 1
ATOM 674 N N . GLY A 1 89 ? -7.793 15.442 3.634 1.00 67.12 89 GLY A N 1
ATOM 675 C CA . GLY A 1 89 ? -6.742 16.461 3.586 1.00 67.12 89 GLY A CA 1
ATOM 676 C C . GLY A 1 89 ? -5.356 15.884 3.247 1.00 67.12 89 GLY A C 1
ATOM 677 O O . GLY A 1 89 ? -5.019 14.795 3.717 1.00 67.12 89 GLY A O 1
ATOM 678 N N . PRO A 1 90 ? -4.513 16.604 2.478 1.00 69.56 90 PRO A N 1
ATOM 679 C CA . PRO A 1 90 ? -3.154 16.162 2.189 1.00 69.56 90 PRO A CA 1
ATOM 680 C C . PRO A 1 90 ? -2.303 16.164 3.461 1.00 69.56 90 PRO A C 1
ATOM 682 O O . PRO A 1 90 ? -2.285 17.134 4.219 1.00 69.56 90 PRO A O 1
ATOM 685 N N . LEU A 1 91 ? -1.546 15.092 3.659 1.00 85.25 91 LEU A N 1
ATOM 686 C CA . LEU A 1 91 ? -0.611 14.925 4.760 1.00 85.25 91 LEU A CA 1
ATOM 687 C C . LEU A 1 91 ? 0.775 15.449 4.344 1.00 85.25 91 LEU A C 1
ATOM 689 O O . LEU A 1 91 ? 1.419 14.839 3.486 1.00 85.25 91 LEU A O 1
ATOM 693 N N . PRO A 1 92 ? 1.282 16.555 4.934 1.00 79.31 92 PRO A N 1
ATOM 694 C CA . PRO A 1 92 ? 2.540 17.180 4.513 1.00 79.31 92 PRO A CA 1
ATOM 695 C C . PRO A 1 92 ? 3.777 16.289 4.639 1.00 79.31 92 PRO A C 1
ATOM 697 O O . PRO A 1 92 ? 4.802 16.614 4.041 1.00 79.31 92 PRO A O 1
ATOM 700 N N . GLN A 1 93 ? 3.696 15.215 5.430 1.00 81.94 93 GLN A N 1
ATOM 701 C CA . GLN A 1 93 ? 4.743 14.206 5.589 1.00 81.94 93 GLN A CA 1
ATOM 702 C C . GLN A 1 93 ? 4.871 13.258 4.387 1.00 81.94 93 GLN A C 1
ATOM 704 O O . GLN A 1 93 ? 5.898 12.607 4.244 1.00 81.94 93 GLN A O 1
ATOM 709 N N . CYS A 1 94 ? 3.860 13.184 3.520 1.00 84.88 94 CYS A N 1
ATOM 710 C CA . CYS A 1 94 ? 3.885 12.382 2.301 1.00 84.88 94 CYS A CA 1
ATOM 711 C C . CYS A 1 94 ? 4.465 13.207 1.148 1.00 84.88 94 CYS A C 1
ATOM 713 O O . CYS A 1 94 ? 3.730 13.714 0.301 1.00 84.88 94 CYS A O 1
ATOM 715 N N . ARG A 1 95 ? 5.786 13.401 1.138 1.00 77.38 95 ARG A N 1
ATOM 716 C CA . ARG A 1 95 ? 6.491 14.084 0.042 1.00 77.38 95 ARG A CA 1
ATOM 717 C C . ARG A 1 95 ? 7.258 13.072 -0.793 1.00 77.38 95 ARG A C 1
ATOM 719 O O . ARG A 1 95 ? 7.628 12.016 -0.295 1.00 77.38 95 ARG A O 1
ATOM 726 N N . LYS A 1 96 ? 7.512 13.425 -2.053 1.00 68.44 96 LYS A N 1
ATOM 727 C CA . LYS A 1 96 ? 8.513 12.740 -2.872 1.00 68.44 96 LYS A CA 1
ATOM 728 C C . LYS A 1 96 ? 9.860 12.891 -2.171 1.00 68.44 96 LYS A C 1
ATOM 730 O O . LYS A 1 96 ? 10.309 14.027 -1.998 1.00 68.44 96 LYS A O 1
ATOM 735 N N . ASP A 1 97 ? 10.483 11.790 -1.770 1.00 60.50 97 ASP A N 1
ATOM 736 C CA . ASP A 1 97 ? 11.850 11.863 -1.270 1.00 60.50 97 ASP A CA 1
ATOM 737 C C . ASP A 1 97 ? 12.803 11.939 -2.469 1.00 60.50 97 ASP A C 1
ATOM 739 O O . ASP A 1 97 ? 12.726 11.143 -3.406 1.00 60.50 97 ASP A O 1
ATOM 743 N N . VAL A 1 98 ? 13.696 12.930 -2.479 1.00 50.03 98 VAL A N 1
ATOM 744 C CA . VAL A 1 98 ? 14.654 13.146 -3.586 1.00 50.03 98 VAL A CA 1
ATOM 745 C C . VAL A 1 98 ? 15.754 12.070 -3.581 1.00 50.03 98 VAL A C 1
ATOM 747 O O . VAL A 1 98 ? 16.482 11.913 -4.558 1.00 50.03 98 VAL A O 1
ATOM 750 N N . HIS A 1 99 ? 15.838 11.291 -2.498 1.00 47.19 99 HIS A N 1
ATOM 751 C CA . HIS A 1 99 ? 16.849 10.265 -2.255 1.00 47.19 99 HIS A CA 1
ATOM 752 C C . HIS A 1 99 ? 16.287 8.835 -2.232 1.00 47.19 99 HIS A C 1
ATOM 754 O O . HIS A 1 99 ? 16.945 7.940 -1.697 1.00 47.19 99 HIS A O 1
ATOM 760 N N . GLU A 1 100 ? 15.082 8.602 -2.770 1.00 52.28 100 GLU A N 1
ATOM 761 C CA . GLU A 1 100 ? 14.507 7.254 -2.831 1.00 52.28 100 GLU A CA 1
ATOM 762 C C . GLU A 1 100 ? 15.488 6.294 -3.521 1.00 52.28 100 GLU A C 1
ATOM 764 O O . GLU A 1 100 ? 15.863 6.455 -4.683 1.00 52.28 100 GLU A O 1
ATOM 769 N N . ARG A 1 101 ? 15.957 5.300 -2.758 1.00 52.69 101 ARG A N 1
ATOM 770 C CA . ARG A 1 101 ? 16.765 4.203 -3.284 1.00 52.69 101 ARG A CA 1
ATOM 771 C C . ARG A 1 101 ? 15.881 3.441 -4.265 1.00 52.69 101 ARG A C 1
ATOM 773 O O . ARG A 1 101 ? 15.006 2.696 -3.843 1.00 52.69 101 ARG A O 1
ATOM 780 N N . ASN A 1 102 ? 16.137 3.600 -5.558 1.00 63.78 102 ASN A N 1
ATOM 781 C CA . ASN A 1 102 ? 15.381 2.951 -6.637 1.00 63.78 102 ASN A CA 1
ATOM 782 C C . ASN A 1 102 ? 15.594 1.426 -6.718 1.00 63.78 102 ASN A C 1
ATOM 784 O O . ASN A 1 102 ? 15.175 0.794 -7.684 1.00 63.78 102 ASN A O 1
ATOM 788 N N . ASN A 1 103 ? 16.237 0.820 -5.718 1.00 83.31 103 ASN A N 1
ATOM 789 C CA . ASN A 1 103 ? 16.638 -0.576 -5.767 1.00 83.31 103 ASN A CA 1
ATOM 790 C C . ASN A 1 103 ? 15.645 -1.469 -5.023 1.00 83.31 103 ASN A C 1
ATOM 792 O O . ASN A 1 103 ? 15.192 -1.175 -3.912 1.00 83.31 103 ASN A O 1
ATOM 796 N N . TRP A 1 104 ? 15.358 -2.602 -5.652 1.00 91.81 104 TRP A N 1
ATOM 797 C CA . TRP A 1 104 ? 14.599 -3.708 -5.089 1.00 91.81 104 TRP A CA 1
ATOM 798 C C . TRP A 1 104 ? 15.339 -4.295 -3.883 1.00 91.81 104 TRP A C 1
ATOM 800 O O . TRP A 1 104 ? 16.492 -4.710 -4.002 1.00 91.81 104 TRP A O 1
ATOM 810 N N . LEU A 1 105 ? 14.697 -4.306 -2.712 1.00 91.56 105 LEU A N 1
ATOM 811 C CA . LEU A 1 105 ? 15.348 -4.696 -1.458 1.00 91.56 105 LEU A CA 1
ATOM 812 C C . LEU A 1 105 ? 15.016 -6.145 -1.091 1.00 91.56 105 LEU A C 1
ATOM 814 O O . LEU A 1 105 ? 13.856 -6.472 -0.878 1.00 91.56 105 LEU A O 1
ATOM 818 N N . GLY A 1 106 ? 16.031 -7.003 -0.966 1.00 87.12 106 GLY A N 1
ATOM 819 C CA . GLY A 1 106 ? 15.866 -8.388 -0.490 1.00 87.12 106 GLY A CA 1
ATOM 820 C C . GLY A 1 106 ? 15.963 -8.564 1.030 1.00 87.12 106 GLY A C 1
ATOM 821 O O . GLY A 1 106 ? 15.858 -9.680 1.530 1.00 87.12 106 GLY A O 1
ATOM 822 N N . SER A 1 107 ? 16.201 -7.479 1.770 1.00 81.31 107 SER A N 1
ATOM 823 C CA . SER A 1 107 ? 16.239 -7.446 3.235 1.00 81.31 107 SER A CA 1
ATOM 824 C C . SER A 1 107 ? 14.988 -6.771 3.815 1.00 81.31 107 SER A C 1
ATOM 826 O O . SER A 1 107 ? 14.204 -6.158 3.093 1.00 81.31 107 SER A O 1
ATOM 828 N N . SER A 1 108 ? 14.774 -6.905 5.129 1.00 88.88 108 SER A N 1
ATOM 829 C CA . SER A 1 108 ? 13.603 -6.360 5.848 1.00 88.88 108 SER A CA 1
ATOM 830 C C . SER A 1 108 ? 12.252 -6.977 5.458 1.00 88.88 108 SER A C 1
ATOM 832 O O . SER A 1 108 ? 11.205 -6.391 5.718 1.00 88.88 108 SER A O 1
ATOM 834 N N . VAL A 1 109 ? 12.258 -8.170 4.862 1.00 95.75 109 VAL A N 1
ATOM 835 C CA . VAL A 1 109 ? 11.059 -8.993 4.646 1.00 95.75 109 VAL A CA 1
ATOM 836 C C . VAL A 1 109 ? 10.899 -9.954 5.828 1.00 95.75 109 VAL A C 1
ATOM 838 O O . VAL A 1 109 ? 11.870 -10.560 6.286 1.00 95.75 109 VAL A O 1
ATOM 841 N N . LYS A 1 110 ? 9.676 -10.121 6.338 1.00 96.44 110 LYS A N 1
ATOM 842 C CA . LYS A 1 110 ? 9.368 -11.103 7.392 1.00 96.44 110 LYS A CA 1
ATOM 843 C C . LYS A 1 110 ? 9.755 -12.495 6.906 1.00 96.44 110 LYS A C 1
ATOM 845 O O . LYS A 1 110 ? 9.419 -12.843 5.783 1.00 96.44 110 LYS A O 1
ATOM 850 N N . ASN A 1 111 ? 10.426 -13.310 7.718 1.00 95.00 111 ASN A N 1
ATOM 851 C CA . ASN A 1 111 ? 10.813 -14.678 7.335 1.00 95.00 111 ASN A CA 1
ATOM 852 C C . ASN A 1 111 ? 11.576 -14.763 5.987 1.00 95.00 111 ASN A C 1
ATOM 854 O O . ASN A 1 111 ? 11.407 -15.724 5.236 1.00 95.00 111 ASN A O 1
ATOM 858 N N . PHE A 1 112 ? 12.425 -13.774 5.664 1.00 94.00 112 PHE A N 1
ATOM 859 C CA . PHE A 1 112 ? 13.163 -13.717 4.387 1.00 94.00 112 PHE A CA 1
ATOM 860 C C . PHE A 1 112 ? 14.125 -14.899 4.150 1.00 94.00 112 PHE A C 1
ATOM 862 O O . PHE A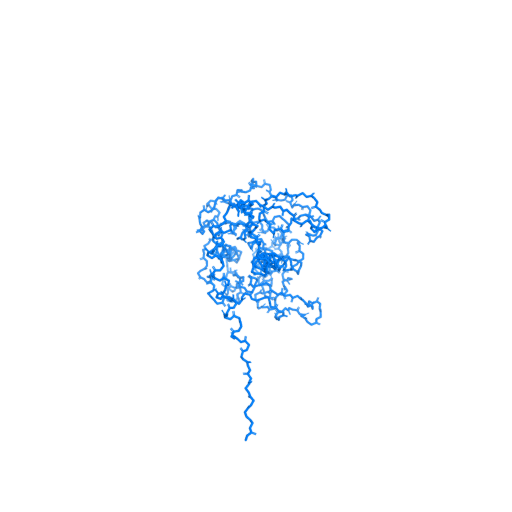 1 112 ? 14.546 -15.135 3.021 1.00 94.00 112 PHE A O 1
ATOM 869 N N . SER A 1 113 ? 14.481 -15.647 5.198 1.00 93.19 113 SER A N 1
ATOM 870 C CA . SER A 1 113 ? 15.324 -16.849 5.103 1.00 93.19 113 SER A CA 1
ATOM 871 C C . SER A 1 113 ? 14.529 -18.154 4.961 1.00 93.19 113 SER A C 1
ATOM 873 O O . SER A 1 113 ? 15.137 -19.200 4.732 1.00 93.19 113 SER A O 1
ATOM 875 N N . SER A 1 114 ? 13.201 -18.117 5.107 1.00 94.44 114 SER A N 1
ATOM 876 C CA . SER A 1 114 ? 12.316 -19.287 5.042 1.00 94.44 114 SER A CA 1
ATOM 877 C C . SER A 1 114 ? 11.156 -19.048 4.072 1.00 94.44 114 SER A C 1
ATOM 879 O O . SER A 1 114 ? 11.367 -19.104 2.863 1.00 94.44 114 SER A O 1
ATOM 881 N N . ASP A 1 115 ? 9.955 -18.766 4.580 1.00 94.50 115 ASP A N 1
ATOM 882 C CA . ASP A 1 115 ? 8.707 -18.726 3.806 1.00 94.50 115 ASP A CA 1
ATOM 883 C C . ASP A 1 115 ? 8.752 -17.680 2.687 1.00 94.50 115 ASP A C 1
ATOM 885 O O . ASP A 1 115 ? 8.214 -17.898 1.607 1.00 94.50 115 ASP A O 1
ATOM 889 N N . ASN A 1 116 ? 9.439 -16.561 2.933 1.00 96.38 116 ASN A N 1
ATOM 890 C CA . ASN A 1 116 ? 9.552 -15.444 1.997 1.00 96.38 116 ASN A CA 1
ATOM 891 C C . ASN A 1 116 ? 10.943 -15.359 1.354 1.00 96.38 116 ASN A C 1
ATOM 893 O O . ASN A 1 116 ? 11.405 -14.277 0.980 1.00 96.38 116 ASN A O 1
ATOM 897 N N . LYS A 1 117 ? 11.638 -16.496 1.228 1.00 96.25 117 LYS A N 1
ATOM 898 C CA . LYS A 1 117 ? 12.934 -16.557 0.549 1.00 96.25 117 LYS A CA 1
ATOM 899 C C . LYS A 1 117 ? 12.810 -16.107 -0.908 1.00 96.25 117 LYS A C 1
ATOM 901 O O . LYS A 1 117 ? 12.052 -16.678 -1.683 1.00 96.25 117 LYS A O 1
ATOM 906 N N . GLY A 1 118 ? 13.607 -15.105 -1.280 1.00 94.50 118 GLY A N 1
ATOM 907 C CA . GLY A 1 118 ? 13.651 -14.545 -2.637 1.00 94.50 118 GLY A CA 1
ATOM 908 C C . GLY A 1 118 ? 12.660 -13.407 -2.896 1.00 94.50 118 GLY A C 1
ATOM 909 O O . GLY A 1 118 ? 12.676 -12.835 -3.983 1.00 94.50 118 GLY A O 1
ATOM 910 N N . VAL A 1 119 ? 11.830 -13.040 -1.916 1.00 97.19 119 VAL A N 1
ATOM 911 C CA . VAL A 1 119 ? 10.950 -11.874 -2.035 1.00 97.19 119 VAL A CA 1
ATOM 912 C C . VAL A 1 119 ? 11.787 -10.594 -2.032 1.00 97.19 119 VAL A C 1
ATOM 914 O O . VAL A 1 119 ? 12.602 -10.374 -1.137 1.00 97.19 119 VAL A O 1
ATOM 917 N N . LEU A 1 120 ? 11.550 -9.736 -3.025 1.00 96.06 120 LEU A N 1
ATOM 918 C CA . LEU A 1 120 ? 12.145 -8.407 -3.123 1.00 96.06 120 LEU A CA 1
ATOM 919 C C . LEU A 1 120 ? 11.066 -7.337 -2.937 1.00 96.06 120 LEU A C 1
ATOM 921 O O . LEU A 1 120 ? 10.005 -7.400 -3.556 1.00 96.06 120 LEU A O 1
ATOM 925 N N . VAL A 1 121 ? 11.347 -6.341 -2.100 1.00 96.56 121 VAL A N 1
ATOM 926 C CA . VAL A 1 121 ? 10.433 -5.236 -1.802 1.00 96.56 121 VAL A CA 1
ATOM 927 C C . VAL A 1 121 ? 10.551 -4.157 -2.887 1.00 96.56 121 VAL A C 1
ATOM 929 O O . VAL A 1 121 ? 11.647 -3.602 -3.060 1.00 96.56 121 VAL A O 1
ATOM 932 N N . PRO A 1 122 ? 9.446 -3.783 -3.561 1.00 96.00 122 PRO A N 1
ATOM 933 C CA . PRO A 1 122 ? 9.448 -2.689 -4.525 1.00 96.00 122 PRO A CA 1
ATOM 934 C C . PRO A 1 122 ? 9.891 -1.362 -3.887 1.00 96.00 122 PRO A C 1
ATOM 936 O O . PRO A 1 122 ? 9.461 -1.066 -2.766 1.00 96.00 122 PRO A O 1
ATOM 939 N N . PRO A 1 123 ? 10.673 -0.514 -4.582 1.00 93.94 123 PRO A N 1
ATOM 940 C CA . PRO A 1 123 ? 11.023 0.827 -4.098 1.00 93.94 123 PRO A CA 1
ATOM 941 C C . PRO A 1 123 ? 9.798 1.649 -3.673 1.00 93.94 123 PRO A C 1
ATOM 943 O O . PRO A 1 123 ? 9.785 2.229 -2.589 1.00 93.94 123 PRO A O 1
ATOM 946 N N . ARG A 1 124 ? 8.710 1.586 -4.454 1.00 95.31 124 ARG A N 1
ATOM 947 C CA . ARG A 1 124 ? 7.422 2.215 -4.127 1.00 95.31 124 ARG A CA 1
ATOM 948 C C . ARG A 1 124 ? 6.857 1.739 -2.786 1.00 95.31 124 ARG A C 1
ATOM 950 O O . ARG A 1 124 ? 6.378 2.548 -2.000 1.00 95.31 124 ARG A O 1
ATOM 957 N N . ARG A 1 125 ? 6.913 0.432 -2.493 1.00 96.12 125 ARG A N 1
ATOM 958 C CA . ARG A 1 125 ? 6.459 -0.113 -1.201 1.00 96.12 125 ARG A CA 1
ATOM 959 C C . ARG A 1 125 ? 7.346 0.369 -0.059 1.00 96.12 125 ARG A C 1
ATOM 961 O O . ARG A 1 125 ? 6.817 0.657 1.014 1.00 96.12 125 ARG A O 1
ATOM 968 N N . GLN A 1 126 ? 8.661 0.462 -0.266 1.00 93.75 126 GLN A N 1
ATOM 969 C CA . GLN A 1 126 ? 9.592 0.998 0.735 1.00 93.75 126 GLN A CA 1
ATOM 970 C C . GLN A 1 126 ? 9.266 2.462 1.074 1.00 93.75 126 GLN A C 1
ATOM 972 O O . GLN A 1 126 ? 9.367 2.848 2.237 1.00 93.75 126 GLN A O 1
ATOM 977 N N . SER A 1 127 ? 8.827 3.249 0.085 1.00 92.50 127 SER A N 1
ATOM 978 C CA . SER A 1 127 ? 8.453 4.659 0.248 1.00 92.50 127 SER A CA 1
ATOM 979 C C . SER A 1 127 ? 6.958 4.909 0.475 1.00 92.50 127 SER A C 1
ATOM 981 O O . SER A 1 127 ? 6.541 6.069 0.532 1.00 92.50 127 SER A O 1
ATOM 983 N N . LEU A 1 128 ? 6.137 3.860 0.613 1.00 95.50 128 LEU A N 1
ATOM 984 C CA . LEU A 1 128 ? 4.682 3.968 0.755 1.00 95.50 128 LEU A CA 1
ATOM 985 C C . LEU A 1 128 ? 4.318 4.881 1.932 1.00 95.50 128 LEU A C 1
ATOM 987 O O . LEU A 1 128 ? 4.740 4.649 3.069 1.00 95.50 128 LEU A O 1
ATOM 991 N N . CYS A 1 129 ? 3.510 5.915 1.677 1.00 94.06 129 CYS A N 1
ATOM 992 C CA . CYS A 1 129 ? 3.118 6.855 2.715 1.00 94.06 129 CYS A CA 1
ATOM 993 C C . CYS A 1 129 ? 1.986 6.296 3.578 1.00 94.06 129 CYS A C 1
ATOM 995 O O . CYS A 1 129 ? 0.813 6.607 3.392 1.00 94.06 129 CYS A O 1
ATOM 997 N N . LEU A 1 130 ? 2.353 5.479 4.559 1.00 95.06 130 LEU A N 1
ATOM 998 C CA . LEU A 1 130 ? 1.475 5.043 5.633 1.00 95.06 130 LEU A CA 1
ATOM 999 C C . LEU A 1 130 ? 2.335 4.806 6.864 1.00 95.06 130 LEU A C 1
ATOM 1001 O O . LEU A 1 130 ? 3.202 3.936 6.869 1.00 95.06 130 LEU A O 1
ATOM 1005 N N . ARG A 1 131 ? 2.109 5.595 7.913 1.00 93.25 131 ARG A N 1
ATOM 1006 C CA . ARG A 1 131 ? 2.856 5.461 9.165 1.00 93.25 131 ARG A CA 1
ATOM 1007 C C . ARG A 1 131 ? 1.947 5.721 10.351 1.00 93.25 131 ARG A C 1
ATOM 1009 O O . ARG A 1 131 ? 1.756 6.861 10.753 1.00 93.25 131 ARG A O 1
ATOM 1016 N N . ILE A 1 132 ? 1.418 4.646 10.920 1.00 94.81 132 ILE A N 1
ATOM 1017 C CA . ILE A 1 132 ? 0.563 4.706 12.106 1.00 94.81 132 ILE A CA 1
ATOM 1018 C C . ILE A 1 132 ? 1.407 4.350 13.326 1.00 94.81 132 ILE A C 1
ATOM 1020 O O . ILE A 1 132 ? 1.927 3.238 13.433 1.00 94.81 132 ILE A O 1
ATOM 1024 N N . THR A 1 133 ? 1.572 5.307 14.237 1.00 96.00 133 THR A N 1
ATOM 1025 C CA . THR A 1 133 ? 2.269 5.101 15.510 1.00 96.00 133 THR A CA 1
ATOM 1026 C C . THR A 1 133 ? 1.307 4.837 16.659 1.00 96.00 133 THR A C 1
ATOM 1028 O O . THR A 1 133 ? 0.112 5.126 16.584 1.00 96.00 133 THR A O 1
ATOM 1031 N N . LEU A 1 134 ? 1.859 4.392 17.791 1.00 96.00 134 LEU A N 1
ATOM 1032 C CA . LEU A 1 134 ? 1.123 4.309 19.050 1.00 96.00 134 LEU A CA 1
ATOM 1033 C C . LEU A 1 134 ? 0.492 5.656 19.449 1.00 96.00 134 LEU A C 1
ATOM 1035 O O . LEU A 1 134 ? -0.599 5.678 20.016 1.00 96.00 134 LEU A O 1
ATOM 1039 N N . GLN A 1 135 ? 1.149 6.784 19.163 1.00 96.62 135 GLN A N 1
ATOM 1040 C CA . GLN A 1 135 ? 0.615 8.103 19.500 1.00 96.62 135 GLN A CA 1
ATOM 1041 C C . GLN A 1 135 ? -0.567 8.486 18.602 1.00 96.62 135 GLN A C 1
ATOM 1043 O O . GLN A 1 135 ? -1.568 9.013 19.096 1.00 96.62 135 GLN A O 1
ATOM 1048 N N . ASP A 1 136 ? -0.488 8.168 17.310 1.00 95.19 136 ASP A N 1
ATOM 1049 C CA . ASP A 1 136 ? -1.607 8.351 16.382 1.00 95.19 136 ASP A CA 1
ATOM 1050 C C . ASP A 1 136 ? -2.800 7.511 16.840 1.00 95.19 136 ASP A C 1
ATOM 1052 O O . ASP A 1 136 ? -3.888 8.042 17.043 1.00 95.19 136 ASP A O 1
ATOM 1056 N N . PHE A 1 137 ? -2.577 6.233 17.158 1.00 96.62 137 PHE A N 1
ATOM 1057 C CA . PHE A 1 137 ? -3.607 5.369 17.732 1.00 96.62 137 PHE A CA 1
ATOM 1058 C C . PHE A 1 137 ? -4.245 5.972 18.996 1.00 96.62 137 PHE A C 1
ATOM 1060 O O . PHE A 1 137 ? -5.465 6.107 19.077 1.00 96.62 137 PHE A O 1
ATOM 1067 N N . ARG A 1 138 ? -3.442 6.406 19.980 1.00 96.94 138 ARG A N 1
ATOM 1068 C CA . ARG A 1 138 ? -3.949 6.978 21.246 1.00 96.94 138 ARG A CA 1
ATOM 1069 C C . ARG A 1 138 ? -4.767 8.253 21.053 1.00 96.94 138 ARG A C 1
ATOM 1071 O O . ARG A 1 138 ? -5.642 8.534 21.873 1.00 96.94 138 ARG A O 1
ATOM 1078 N N . THR A 1 139 ? -4.456 9.043 20.031 1.00 97.19 139 THR A N 1
ATOM 1079 C CA . THR A 1 139 ? -5.146 10.308 19.756 1.00 97.19 139 THR A CA 1
ATOM 1080 C C . THR A 1 139 ? -6.398 10.092 18.918 1.00 97.19 139 THR A C 1
ATOM 1082 O O . THR A 1 139 ? -7.465 10.550 19.320 1.00 97.19 139 THR A O 1
ATOM 1085 N N . LYS A 1 140 ? -6.290 9.349 17.814 1.00 96.50 140 LYS A N 1
ATOM 1086 C CA . LYS A 1 140 ? -7.376 9.125 16.855 1.00 96.50 140 LYS A CA 1
ATOM 1087 C C . LYS A 1 140 ? -8.461 8.191 17.379 1.00 96.50 140 LYS A C 1
ATOM 1089 O O . LYS A 1 140 ? -9.621 8.409 17.074 1.00 96.50 140 LYS A O 1
ATOM 1094 N N . LYS A 1 141 ? -8.143 7.245 18.273 1.00 96.12 141 LYS A N 1
ATOM 1095 C CA . LYS A 1 141 ? -9.163 6.358 18.866 1.00 96.12 141 LYS A CA 1
ATOM 1096 C C . LYS A 1 141 ? -10.224 7.073 19.710 1.00 96.12 141 LYS A C 1
ATOM 1098 O O . LYS A 1 141 ? -11.227 6.461 20.060 1.00 96.12 141 LYS A O 1
ATOM 1103 N N . LYS A 1 142 ? -9.988 8.330 20.109 1.00 95.88 142 LYS A N 1
ATOM 1104 C CA . LYS A 1 142 ? -10.864 9.080 21.026 1.00 95.88 142 LYS A CA 1
ATOM 1105 C C . LYS A 1 142 ? -12.210 9.448 20.409 1.00 95.88 142 LYS A C 1
ATOM 1107 O O . LYS A 1 142 ? -13.165 9.641 21.154 1.00 95.88 142 LYS A O 1
ATOM 1112 N N . LYS A 1 143 ? -12.268 9.577 19.086 1.00 95.38 143 LYS A N 1
ATOM 1113 C CA . LYS A 1 143 ? -13.463 9.963 18.347 1.00 95.38 143 LYS A CA 1
ATOM 1114 C C . LYS A 1 143 ? -13.710 8.933 17.251 1.00 95.38 143 LYS A C 1
ATOM 1116 O O . LYS A 1 143 ? -12.779 8.531 16.561 1.00 95.38 143 LYS A O 1
ATOM 1121 N N . GLU A 1 144 ? -14.954 8.499 17.134 1.00 93.50 144 GLU A N 1
ATOM 1122 C CA . GLU A 1 144 ? -15.388 7.581 16.084 1.00 93.50 144 GLU A CA 1
ATOM 1123 C C . GLU A 1 144 ? -15.093 8.172 14.694 1.00 93.50 144 GLU A C 1
ATOM 1125 O O . GLU A 1 144 ? -15.293 9.369 14.467 1.00 93.50 144 GLU A O 1
ATOM 1130 N N . GLY A 1 145 ? -14.558 7.354 13.786 1.00 92.25 145 GLY A N 1
ATOM 1131 C CA . GLY A 1 145 ? -14.202 7.751 12.422 1.00 92.25 145 GLY A CA 1
ATOM 1132 C C . GLY A 1 145 ? -12.851 8.464 12.270 1.00 92.25 145 GLY A C 1
ATOM 1133 O O . GLY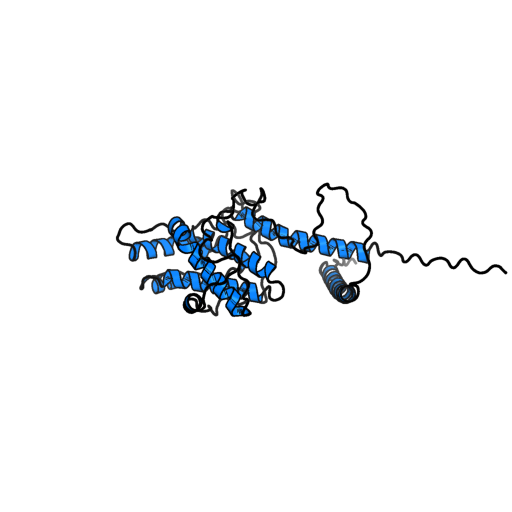 A 1 145 ? -12.326 8.546 11.161 1.00 92.25 145 GLY A O 1
ATOM 1134 N N . ASP A 1 146 ? -12.242 8.988 13.341 1.00 95.12 146 ASP A N 1
ATOM 1135 C CA . ASP A 1 146 ? -10.988 9.752 13.228 1.00 95.12 146 ASP A CA 1
ATOM 1136 C C . ASP A 1 146 ? -9.786 8.867 12.838 1.00 95.12 146 ASP A C 1
ATOM 1138 O O . ASP A 1 146 ? -8.828 9.368 12.242 1.00 95.12 146 ASP A O 1
ATOM 1142 N N . PHE A 1 147 ? -9.802 7.571 13.171 1.00 95.81 147 PHE A N 1
ATOM 1143 C CA . PHE A 1 147 ? -8.735 6.633 12.797 1.00 95.81 147 PHE A CA 1
ATOM 1144 C C . PHE A 1 147 ? -8.872 6.187 11.335 1.00 95.81 147 PHE A C 1
ATOM 1146 O O . PHE A 1 147 ? -7.888 6.158 10.598 1.00 95.81 147 PHE A O 1
ATOM 1153 N N . GLU A 1 148 ? -10.096 5.924 10.890 1.00 95.06 148 GLU A N 1
ATOM 1154 C CA . GLU A 1 148 ? -10.453 5.606 9.511 1.00 95.06 148 GLU A CA 1
ATOM 1155 C C . GLU A 1 148 ? -10.117 6.782 8.586 1.00 95.06 148 GLU A C 1
ATOM 1157 O O . GLU A 1 148 ? -9.373 6.622 7.619 1.00 95.06 148 GLU A O 1
ATOM 1162 N N . ASN A 1 149 ? -10.530 8.000 8.951 1.00 94.62 149 ASN A N 1
ATOM 1163 C CA . ASN A 1 149 ? -10.190 9.222 8.216 1.00 94.62 149 ASN A CA 1
ATOM 1164 C C . ASN A 1 149 ? -8.680 9.466 8.140 1.00 94.62 149 ASN A C 1
ATOM 1166 O O . ASN A 1 149 ? -8.179 10.020 7.156 1.00 94.62 149 ASN A O 1
ATOM 1170 N N . PHE A 1 150 ? -7.927 9.038 9.155 1.00 95.25 150 PHE A N 1
ATOM 1171 C CA . PHE A 1 150 ? -6.472 9.107 9.131 1.00 95.25 150 PHE A CA 1
ATOM 1172 C C . PHE A 1 150 ? -5.866 8.139 8.104 1.00 95.25 150 PHE A C 1
ATOM 1174 O O . PHE A 1 150 ? -4.962 8.532 7.366 1.00 95.25 150 PHE A O 1
ATOM 1181 N N . ILE A 1 151 ? -6.404 6.920 7.986 1.00 96.62 151 ILE A N 1
ATOM 1182 C CA . ILE A 1 151 ? -6.036 5.964 6.926 1.00 96.62 151 ILE A CA 1
ATOM 1183 C C . ILE A 1 151 ? -6.382 6.536 5.545 1.00 96.62 151 ILE A C 1
ATOM 1185 O O . ILE A 1 151 ? -5.531 6.527 4.656 1.00 96.62 151 ILE A O 1
ATOM 1189 N N . TYR A 1 152 ? -7.584 7.093 5.366 1.00 96.44 152 TYR A N 1
ATOM 1190 C CA . TYR A 1 152 ? -8.005 7.692 4.094 1.00 96.44 152 TYR A CA 1
ATOM 1191 C C . TYR A 1 152 ? -7.114 8.873 3.688 1.00 96.44 152 TYR A C 1
ATOM 1193 O O . TYR A 1 152 ? -6.713 8.990 2.531 1.00 96.44 152 TYR A O 1
ATOM 1201 N N . SER A 1 153 ? -6.714 9.707 4.651 1.00 95.19 153 SER A N 1
ATOM 1202 C CA . SER A 1 153 ? -5.789 10.821 4.407 1.00 95.19 153 SER A CA 1
ATOM 1203 C C . SER A 1 153 ? -4.409 10.335 3.943 1.00 95.19 153 SER A C 1
ATOM 1205 O O . SER A 1 153 ? -3.814 10.938 3.047 1.00 95.19 153 SER A O 1
ATOM 1207 N N . TYR A 1 154 ? -3.906 9.224 4.497 1.00 96.81 154 TYR A N 1
ATOM 1208 C CA . TYR A 1 154 ? -2.677 8.584 4.017 1.00 96.81 154 TYR A CA 1
ATOM 1209 C C . TYR A 1 154 ? -2.826 8.024 2.606 1.00 96.81 154 TYR A C 1
ATOM 1211 O O . TYR A 1 154 ? -1.981 8.306 1.761 1.00 96.81 154 TYR A O 1
ATOM 1219 N N . ALA A 1 155 ? -3.914 7.307 2.326 1.00 97.00 155 ALA A N 1
ATOM 1220 C CA . ALA A 1 155 ? -4.183 6.755 1.001 1.00 97.00 155 ALA A CA 1
ATOM 1221 C C . ALA A 1 155 ? -4.259 7.861 -0.072 1.00 97.00 155 ALA A C 1
ATOM 1223 O O . ALA A 1 155 ? -3.582 7.784 -1.098 1.00 97.00 155 ALA A O 1
ATOM 1224 N N . SER A 1 156 ? -4.997 8.940 0.206 1.00 95.56 156 SER A N 1
ATOM 1225 C CA . SER A 1 156 ? -5.059 10.136 -0.647 1.00 95.56 156 SER A CA 1
ATOM 1226 C C . SER A 1 156 ? -3.677 10.753 -0.874 1.00 95.56 156 SER A C 1
ATOM 1228 O O . SER A 1 156 ? -3.266 11.019 -2.005 1.00 95.56 156 SER A O 1
ATOM 1230 N N . SER A 1 157 ? -2.899 10.921 0.193 1.00 94.75 157 SER A N 1
ATOM 1231 C CA . SER A 1 157 ? -1.577 11.543 0.102 1.00 94.75 157 SER A CA 1
ATOM 1232 C C . SER A 1 157 ? -0.552 10.673 -0.631 1.00 94.75 157 SER A C 1
ATOM 1234 O O . SER A 1 157 ? 0.290 11.201 -1.354 1.00 94.75 157 SER A O 1
ATOM 1236 N N . GLU A 1 158 ? -0.635 9.350 -0.489 1.00 96.12 158 GLU A N 1
ATOM 1237 C CA . GLU A 1 158 ? 0.157 8.394 -1.261 1.00 96.12 158 GLU A CA 1
ATOM 1238 C C . GLU A 1 158 ? -0.166 8.498 -2.753 1.00 96.12 158 GLU A C 1
ATOM 1240 O O . GLU A 1 158 ? 0.741 8.633 -3.570 1.00 96.12 158 GLU A O 1
ATOM 1245 N N . ALA A 1 159 ? -1.447 8.520 -3.124 1.00 95.06 159 ALA A N 1
ATOM 1246 C CA . ALA A 1 159 ? -1.841 8.645 -4.523 1.00 95.06 159 ALA A CA 1
ATOM 1247 C C . ALA A 1 159 ? -1.398 9.977 -5.142 1.00 95.06 159 ALA A C 1
ATOM 1249 O O . ALA A 1 159 ? -0.873 9.999 -6.258 1.00 95.06 159 ALA A O 1
ATOM 1250 N N . LYS A 1 160 ? -1.517 11.072 -4.382 1.00 93.75 160 LYS A N 1
ATOM 1251 C CA . LYS A 1 160 ? -0.968 12.377 -4.759 1.00 93.75 160 LYS A CA 1
ATOM 1252 C C . LYS A 1 160 ? 0.538 12.285 -5.023 1.00 93.75 160 LYS A C 1
ATOM 1254 O O . LYS A 1 160 ? 0.995 12.676 -6.093 1.00 93.75 160 LYS A O 1
ATOM 1259 N N . LYS A 1 161 ? 1.302 11.702 -4.088 1.00 93.25 161 LYS A N 1
ATOM 1260 C CA . LYS A 1 161 ? 2.759 11.509 -4.204 1.00 93.25 161 LYS A CA 1
ATOM 1261 C C . LYS A 1 161 ? 3.125 10.727 -5.469 1.00 93.25 161 LYS A C 1
ATOM 1263 O O . LYS A 1 161 ? 4.009 11.148 -6.213 1.00 93.25 161 LYS A O 1
ATOM 1268 N N . LEU A 1 162 ? 2.440 9.615 -5.738 1.00 93.50 162 LEU A N 1
ATOM 1269 C CA . LEU A 1 162 ? 2.688 8.784 -6.922 1.00 93.50 162 LEU A CA 1
ATOM 1270 C C . LEU A 1 162 ? 2.362 9.525 -8.219 1.00 93.50 162 LEU A C 1
ATOM 1272 O O . LEU A 1 162 ? 3.104 9.401 -9.195 1.00 93.50 162 LEU A O 1
ATOM 1276 N N . ARG A 1 163 ? 1.313 10.355 -8.223 1.00 92.00 163 ARG A N 1
ATOM 1277 C CA . ARG A 1 163 ? 1.009 11.213 -9.368 1.00 92.00 163 ARG A CA 1
ATOM 1278 C C . ARG A 1 163 ? 2.072 12.289 -9.590 1.00 92.00 163 ARG A C 1
ATOM 1280 O O . ARG A 1 163 ? 2.454 12.528 -10.734 1.00 92.00 163 ARG A O 1
ATOM 1287 N N . THR A 1 164 ? 2.613 12.884 -8.527 1.00 91.44 164 THR A N 1
ATOM 1288 C CA . THR A 1 164 ? 3.751 13.811 -8.626 1.00 91.44 164 THR A CA 1
ATOM 1289 C C . THR A 1 164 ? 4.998 13.119 -9.192 1.00 91.44 164 THR A C 1
ATOM 1291 O O . THR A 1 164 ? 5.728 13.714 -9.985 1.00 91.44 164 THR A O 1
ATOM 1294 N N . ILE A 1 165 ? 5.265 11.867 -8.798 1.00 89.81 165 ILE A N 1
ATOM 1295 C CA . ILE A 1 165 ? 6.411 11.081 -9.289 1.00 89.81 165 ILE A CA 1
ATOM 1296 C C . ILE A 1 165 ? 6.242 10.745 -10.776 1.00 89.81 165 ILE A C 1
ATOM 1298 O O . ILE A 1 165 ? 7.147 11.004 -11.568 1.00 89.81 165 ILE A O 1
ATOM 1302 N N . HIS A 1 166 ? 5.076 10.231 -11.164 1.00 88.44 166 HIS A N 1
ATOM 1303 C CA . HIS A 1 166 ? 4.740 9.847 -12.537 1.00 88.44 166 HIS A CA 1
ATOM 1304 C C . HIS A 1 166 ? 3.932 10.947 -13.236 1.00 88.44 166 HIS A C 1
ATOM 1306 O O . HIS A 1 166 ? 2.861 10.714 -13.802 1.00 88.44 166 HIS A O 1
ATOM 1312 N N . ASN A 1 167 ? 4.443 12.177 -13.183 1.00 85.31 167 ASN A N 1
ATOM 1313 C CA . ASN A 1 167 ? 3.722 13.367 -13.633 1.00 85.31 167 ASN A CA 1
ATOM 1314 C C . ASN A 1 167 ? 3.390 13.361 -15.137 1.00 85.31 167 ASN A C 1
ATOM 1316 O O . ASN A 1 167 ? 2.386 13.954 -15.529 1.00 85.31 167 ASN A O 1
ATOM 1320 N N . ASN A 1 168 ? 4.206 12.717 -15.970 1.00 85.31 168 ASN A N 1
ATOM 1321 C CA . ASN A 1 168 ? 4.066 12.739 -17.428 1.00 85.31 168 ASN A CA 1
ATOM 1322 C C . ASN A 1 168 ? 3.309 11.526 -17.985 1.00 85.31 168 ASN A C 1
ATOM 1324 O O . ASN A 1 168 ? 2.883 11.564 -19.131 1.00 85.31 168 ASN A O 1
ATOM 1328 N N . ILE A 1 169 ? 3.140 10.458 -17.195 1.00 85.94 169 ILE A N 1
ATOM 1329 C CA . ILE A 1 169 ? 2.564 9.190 -17.663 1.00 85.94 169 ILE A CA 1
ATOM 1330 C C . ILE A 1 169 ? 1.476 8.753 -16.681 1.00 85.94 169 ILE A C 1
ATOM 1332 O O . ILE A 1 169 ? 1.760 8.138 -15.652 1.00 85.94 169 ILE A O 1
ATOM 1336 N N . SER A 1 170 ? 0.224 9.108 -16.987 1.00 87.00 170 SER A N 1
ATOM 1337 C CA . SER A 1 170 ? -0.943 8.828 -16.133 1.00 87.00 170 SER A CA 1
ATOM 1338 C C . SER A 1 170 ? -1.127 7.336 -15.863 1.00 87.00 170 SER A C 1
ATOM 1340 O O . SER A 1 170 ? -1.394 6.954 -14.731 1.00 87.00 170 SER A O 1
ATOM 1342 N N . GLU A 1 171 ? -0.884 6.480 -16.852 1.00 87.31 171 GLU A N 1
ATOM 1343 C CA . GLU A 1 171 ? -1.004 5.025 -16.701 1.00 87.31 171 GLU A CA 1
ATOM 1344 C C . GLU A 1 171 ? -0.014 4.452 -15.683 1.00 87.31 171 GLU A C 1
ATOM 1346 O O . GLU A 1 171 ? -0.408 3.676 -14.814 1.00 87.31 171 GLU A O 1
ATOM 1351 N N . LYS A 1 172 ? 1.253 4.897 -15.706 1.00 88.50 172 LYS A N 1
ATOM 1352 C CA . LYS A 1 172 ? 2.246 4.509 -14.690 1.00 88.50 172 LYS A CA 1
ATOM 1353 C C . LYS A 1 172 ? 1.840 4.995 -13.300 1.00 88.50 172 LYS A C 1
ATOM 1355 O O . LYS A 1 172 ? 1.983 4.251 -12.333 1.00 88.50 172 LYS A O 1
ATOM 1360 N N . ALA A 1 173 ? 1.290 6.209 -13.199 1.00 91.62 173 ALA A N 1
ATOM 1361 C CA . ALA A 1 173 ? 0.771 6.732 -11.936 1.00 91.62 173 ALA A CA 1
ATOM 1362 C C . ALA A 1 173 ? -0.379 5.865 -11.399 1.00 91.62 173 ALA A C 1
ATOM 1364 O O . ALA A 1 173 ? -0.348 5.444 -10.245 1.00 91.62 173 ALA A O 1
ATOM 1365 N N . LEU A 1 174 ? -1.370 5.566 -12.240 1.00 91.69 174 LEU A N 1
ATOM 1366 C CA . LEU A 1 174 ? -2.542 4.770 -11.881 1.00 91.69 174 LEU A CA 1
ATOM 1367 C C . LEU A 1 174 ? -2.162 3.330 -11.516 1.00 91.69 174 LEU A C 1
ATOM 1369 O O . LEU A 1 174 ? -2.680 2.795 -10.537 1.00 91.69 174 LEU A O 1
ATOM 1373 N N . GLN A 1 175 ? -1.217 2.721 -12.235 1.00 92.75 175 GLN A N 1
ATOM 1374 C CA . GLN A 1 175 ? -0.725 1.386 -11.907 1.00 92.75 175 GLN A CA 1
ATOM 1375 C C . GLN A 1 175 ? 0.032 1.370 -10.571 1.00 92.75 175 GLN A C 1
ATOM 1377 O O . GLN A 1 175 ? -0.211 0.498 -9.737 1.00 92.75 175 GLN A O 1
ATOM 1382 N N . ALA A 1 176 ? 0.884 2.368 -10.310 1.00 95.12 176 ALA A N 1
ATOM 1383 C CA . ALA A 1 176 ? 1.536 2.519 -9.010 1.00 95.12 176 ALA A CA 1
ATOM 1384 C C . ALA A 1 176 ? 0.509 2.711 -7.877 1.00 95.12 176 ALA A C 1
ATOM 1386 O O . ALA A 1 176 ? 0.658 2.134 -6.799 1.00 95.12 176 ALA A O 1
ATOM 1387 N N . ILE A 1 177 ? -0.564 3.472 -8.125 1.00 96.50 177 ILE A N 1
ATOM 1388 C CA . ILE A 1 177 ? -1.674 3.661 -7.181 1.00 96.50 177 ILE A CA 1
ATOM 1389 C C . ILE A 1 177 ? -2.389 2.335 -6.896 1.00 96.50 177 ILE A C 1
ATOM 1391 O O . ILE A 1 177 ? -2.635 2.037 -5.729 1.00 96.50 177 ILE A O 1
ATOM 1395 N N . LYS A 1 178 ? -2.665 1.506 -7.912 1.00 97.25 178 LYS A N 1
ATOM 1396 C CA . LYS A 1 178 ? -3.230 0.155 -7.726 1.00 97.25 178 LYS A CA 1
ATOM 1397 C C . LYS A 1 178 ? -2.331 -0.723 -6.846 1.00 97.25 178 LYS A C 1
ATOM 1399 O O . LYS A 1 178 ? -2.828 -1.401 -5.946 1.00 97.25 178 LYS A O 1
ATOM 1404 N N . TYR A 1 179 ? -1.013 -0.687 -7.053 1.00 98.19 179 TYR A N 1
ATOM 1405 C CA . TYR A 1 179 ? -0.076 -1.429 -6.206 1.00 98.19 179 TYR A CA 1
ATOM 1406 C C . TYR A 1 179 ? -0.054 -0.910 -4.758 1.00 98.19 179 TYR A C 1
ATOM 1408 O O . TYR A 1 179 ? -0.139 -1.712 -3.826 1.00 98.19 179 TYR A O 1
ATOM 1416 N N . SER A 1 180 ? -0.014 0.413 -4.544 1.00 98.50 180 SER A N 1
ATOM 1417 C CA . SER A 1 180 ? -0.083 1.001 -3.194 1.00 98.50 180 SER A CA 1
ATOM 1418 C C . SER A 1 180 ? -1.421 0.734 -2.501 1.00 98.50 180 SER A C 1
ATOM 1420 O O . 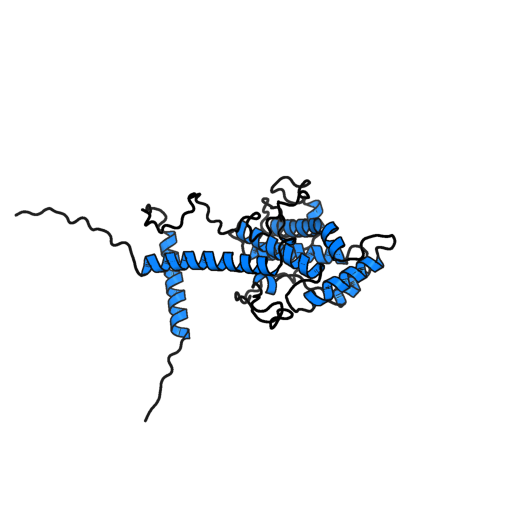SER A 1 180 ? -1.425 0.447 -1.308 1.00 98.50 180 SER A O 1
ATOM 1422 N N . PHE A 1 181 ? -2.542 0.748 -3.227 1.00 98.69 181 PHE A N 1
ATOM 1423 C CA . PHE A 1 181 ? -3.858 0.366 -2.709 1.00 98.69 181 PHE A CA 1
ATOM 1424 C C . PHE A 1 181 ? -3.847 -1.054 -2.134 1.00 98.69 181 PHE A C 1
ATOM 1426 O O . PHE A 1 181 ? -4.242 -1.274 -0.988 1.00 98.69 181 PHE A O 1
ATOM 1433 N N . ALA A 1 182 ? -3.341 -2.013 -2.911 1.00 98.56 182 ALA A N 1
ATOM 1434 C CA . ALA A 1 182 ? -3.277 -3.405 -2.491 1.00 98.56 182 ALA A CA 1
ATOM 1435 C C . ALA A 1 182 ? -2.330 -3.611 -1.295 1.00 98.56 182 ALA A C 1
ATOM 1437 O O . ALA A 1 182 ? -2.638 -4.382 -0.385 1.00 98.56 182 ALA A O 1
ATOM 1438 N N . ASP A 1 183 ? -1.203 -2.893 -1.252 1.00 98.81 183 ASP A N 1
ATOM 1439 C CA . ASP A 1 183 ? -0.277 -2.937 -0.115 1.00 98.81 183 ASP A CA 1
ATOM 1440 C C . ASP A 1 183 ? -0.870 -2.318 1.157 1.00 98.81 183 ASP A C 1
ATOM 1442 O O . ASP A 1 183 ? -0.705 -2.888 2.235 1.00 98.81 183 ASP A O 1
ATOM 1446 N N . ILE A 1 184 ? -1.616 -1.208 1.054 1.00 98.75 184 ILE A N 1
ATOM 1447 C CA . ILE A 1 184 ? -2.407 -0.674 2.177 1.00 98.75 184 ILE A CA 1
ATOM 1448 C C . ILE A 1 184 ? -3.372 -1.754 2.674 1.00 98.75 184 ILE A C 1
ATOM 1450 O O . ILE A 1 184 ? -3.451 -1.992 3.879 1.00 98.75 184 ILE A O 1
ATOM 1454 N N . GLY A 1 185 ? -4.038 -2.466 1.761 1.00 98.62 185 GLY A N 1
ATOM 1455 C CA . GLY A 1 185 ? -4.892 -3.602 2.098 1.00 98.62 185 GLY A CA 1
ATOM 1456 C C . GLY A 1 185 ? -4.170 -4.673 2.911 1.00 98.62 185 GLY A C 1
ATOM 1457 O O . GLY A 1 185 ? -4.684 -5.104 3.942 1.00 98.62 185 GLY A O 1
ATOM 1458 N N . ASN A 1 186 ? -2.965 -5.083 2.509 1.00 98.81 186 ASN A N 1
ATOM 1459 C CA . ASN A 1 186 ? -2.196 -6.071 3.269 1.00 98.81 186 ASN A CA 1
ATOM 1460 C C . ASN A 1 186 ? -1.712 -5.547 4.634 1.00 98.81 186 ASN A C 1
ATOM 1462 O O . ASN A 1 186 ? -1.726 -6.282 5.623 1.00 98.81 186 ASN A O 1
ATOM 1466 N N . ILE A 1 187 ? -1.352 -4.263 4.739 1.00 98.81 187 ILE A N 1
ATOM 1467 C CA . ILE A 1 187 ? -0.982 -3.639 6.022 1.00 98.81 187 ILE A CA 1
ATOM 1468 C C . ILE A 1 187 ? -2.180 -3.631 6.984 1.00 98.81 187 ILE A C 1
ATOM 1470 O O . ILE A 1 187 ? -2.034 -3.956 8.163 1.00 98.81 187 ILE A O 1
ATOM 1474 N N . ILE A 1 188 ? -3.372 -3.299 6.483 1.00 98.56 188 ILE A N 1
ATOM 1475 C CA . ILE A 1 188 ? -4.619 -3.289 7.257 1.00 98.56 188 ILE A CA 1
ATOM 1476 C C . ILE A 1 188 ? -5.003 -4.709 7.693 1.00 98.56 188 ILE A C 1
ATOM 1478 O O . ILE A 1 188 ? -5.282 -4.938 8.869 1.00 98.56 188 ILE A O 1
ATOM 1482 N N . LYS A 1 189 ? -4.963 -5.681 6.770 1.00 98.38 189 LYS A N 1
ATOM 1483 C CA . LYS A 1 189 ? -5.265 -7.101 7.036 1.00 98.38 189 LYS A CA 1
ATOM 1484 C C . LYS A 1 189 ? -4.220 -7.786 7.931 1.00 98.38 189 LYS A C 1
ATOM 1486 O O . LYS A 1 189 ? -4.520 -8.831 8.519 1.00 98.38 189 LYS A O 1
ATOM 1491 N N . GLY A 1 190 ? -3.031 -7.192 8.064 1.00 98.12 190 GLY A N 1
ATOM 1492 C CA . GLY A 1 190 ? -1.910 -7.668 8.879 1.00 98.12 190 GLY A CA 1
ATOM 1493 C C . GLY A 1 190 ? -1.109 -8.805 8.246 1.00 98.12 190 GLY A C 1
ATOM 1494 O O . GLY A 1 190 ? -0.485 -9.577 8.969 1.00 98.12 190 GLY A O 1
ATOM 1495 N N . ASP A 1 191 ? -1.149 -8.931 6.922 1.00 98.06 191 ASP A N 1
ATOM 1496 C CA . ASP A 1 191 ? -0.432 -9.942 6.135 1.00 98.06 191 ASP A CA 1
ATOM 1497 C C . ASP A 1 191 ? 0.578 -9.322 5.149 1.00 98.06 191 ASP A C 1
ATOM 1499 O O . ASP A 1 191 ? 1.074 -10.002 4.255 1.00 98.06 191 ASP A O 1
ATOM 1503 N N . ASP A 1 192 ? 0.921 -8.041 5.327 1.00 98.62 192 ASP A N 1
ATOM 1504 C CA . ASP A 1 192 ? 2.013 -7.393 4.595 1.00 98.62 192 ASP A CA 1
ATOM 1505 C C . ASP A 1 192 ? 3.376 -8.010 4.952 1.00 98.62 192 ASP A C 1
ATOM 1507 O O . ASP A 1 192 ? 3.692 -8.252 6.121 1.00 98.62 192 ASP A O 1
ATOM 1511 N N . LEU A 1 193 ? 4.190 -8.255 3.926 1.00 98.06 193 LEU A N 1
ATOM 1512 C CA . LEU A 1 193 ? 5.453 -8.987 4.014 1.00 98.06 193 LEU A CA 1
ATOM 1513 C C . LEU A 1 193 ? 6.618 -8.132 4.536 1.00 98.06 193 LEU A C 1
ATOM 1515 O O . LEU A 1 193 ? 7.628 -8.690 4.963 1.00 98.06 193 LEU A O 1
ATOM 1519 N N . LEU A 1 194 ? 6.511 -6.799 4.524 1.00 96.69 194 LEU A N 1
ATOM 1520 C CA . LEU A 1 194 ? 7.583 -5.913 4.982 1.00 96.69 194 LEU A CA 1
ATOM 1521 C C . LEU A 1 194 ? 7.631 -5.862 6.516 1.00 96.69 194 LEU A C 1
ATOM 1523 O O . LEU A 1 194 ? 6.640 -5.540 7.167 1.00 96.69 194 LEU A O 1
ATOM 1527 N N . ASP A 1 195 ? 8.794 -6.102 7.113 1.00 96.50 195 ASP A N 1
ATOM 1528 C CA . ASP A 1 195 ? 8.973 -6.052 8.562 1.00 96.50 195 ASP A CA 1
ATOM 1529 C C . ASP A 1 195 ? 9.199 -4.614 9.048 1.00 96.50 195 ASP A C 1
ATOM 1531 O O . ASP A 1 195 ? 10.311 -4.087 9.075 1.00 96.50 195 ASP A O 1
ATOM 1535 N N . THR A 1 196 ? 8.103 -3.939 9.392 1.00 96.00 196 THR A N 1
ATOM 1536 C CA . THR A 1 196 ? 8.115 -2.568 9.920 1.00 96.00 196 THR A CA 1
ATOM 1537 C C . THR A 1 196 ? 7.096 -2.412 11.043 1.00 96.00 196 THR A C 1
ATOM 1539 O O . THR A 1 196 ? 6.070 -3.096 11.041 1.00 96.00 196 THR A O 1
ATOM 1542 N N . PRO A 1 197 ? 7.281 -1.442 11.963 1.00 96.56 197 PRO A N 1
ATOM 1543 C CA . PRO A 1 197 ? 6.297 -1.170 13.007 1.00 96.56 197 PRO A CA 1
ATOM 1544 C C . PRO A 1 197 ? 4.888 -0.910 12.465 1.00 96.56 197 PRO A C 1
ATOM 1546 O O . PRO A 1 197 ? 3.913 -1.330 13.079 1.00 96.56 197 PRO A O 1
ATOM 1549 N N . THR A 1 198 ? 4.758 -0.241 11.317 1.00 96.00 198 THR A N 1
ATOM 1550 C CA . THR A 1 198 ? 3.445 0.004 10.708 1.00 96.00 198 THR A CA 1
ATOM 1551 C C . THR A 1 198 ? 2.823 -1.280 10.166 1.00 96.00 198 THR A C 1
ATOM 1553 O O . THR A 1 198 ? 1.658 -1.532 10.462 1.00 96.00 198 THR A O 1
ATOM 1556 N N . SER A 1 199 ? 3.585 -2.118 9.457 1.00 97.62 199 SER A N 1
ATOM 1557 C CA . SER A 1 199 ? 3.103 -3.431 9.002 1.00 97.62 199 SER A CA 1
ATOM 1558 C C . SER A 1 199 ? 2.678 -4.331 10.168 1.00 97.62 199 SER A C 1
ATOM 1560 O O . SER A 1 199 ? 1.669 -5.025 10.093 1.00 97.62 199 SER A O 1
ATOM 1562 N N . ASN A 1 200 ? 3.411 -4.276 11.282 1.00 97.62 200 ASN A N 1
ATOM 1563 C CA . ASN A 1 200 ? 3.199 -5.172 12.419 1.00 97.62 200 ASN A CA 1
ATOM 1564 C C . ASN A 1 200 ? 2.059 -4.724 13.347 1.00 97.62 200 ASN A C 1
ATOM 1566 O O . ASN A 1 200 ? 1.401 -5.570 13.946 1.00 97.62 200 ASN A O 1
ATOM 1570 N N . ASN A 1 201 ? 1.809 -3.415 13.478 1.00 98.00 201 ASN A N 1
ATOM 1571 C CA . ASN A 1 201 ? 0.896 -2.894 14.503 1.00 98.00 201 ASN A CA 1
ATOM 1572 C C . ASN A 1 201 ? -0.435 -2.345 13.968 1.00 98.00 201 ASN A C 1
ATOM 1574 O O . ASN A 1 201 ? -1.388 -2.236 14.739 1.00 98.00 201 ASN A O 1
ATOM 1578 N N . THR A 1 202 ? -0.529 -1.993 12.678 1.00 98.19 202 THR A N 1
ATOM 1579 C CA . THR A 1 202 ? -1.719 -1.309 12.130 1.00 98.19 202 THR A CA 1
ATOM 1580 C C . THR A 1 202 ? -2.997 -2.121 12.317 1.00 98.19 202 THR A C 1
ATOM 1582 O O . THR A 1 202 ? -3.995 -1.566 12.777 1.00 98.19 202 THR A O 1
ATOM 1585 N N . LYS A 1 203 ? -2.954 -3.431 12.040 1.00 98.12 203 LYS A N 1
ATOM 1586 C CA . LYS A 1 203 ? -4.080 -4.344 12.273 1.00 98.12 203 LYS A CA 1
ATOM 1587 C C . LYS A 1 203 ? -4.579 -4.264 13.717 1.00 98.12 203 LYS A C 1
ATOM 1589 O O . LYS A 1 203 ? -5.763 -4.047 13.949 1.00 98.12 203 LYS A O 1
ATOM 1594 N N . THR A 1 204 ? -3.671 -4.405 14.680 1.00 97.94 204 THR A N 1
ATOM 1595 C CA . THR A 1 204 ? -4.003 -4.389 16.111 1.00 97.94 204 THR A CA 1
ATOM 1596 C C . THR A 1 204 ? -4.642 -3.065 16.514 1.00 97.94 204 THR A C 1
ATOM 1598 O O . THR A 1 204 ? -5.676 -3.056 17.178 1.00 97.94 204 THR A O 1
ATOM 1601 N N . TYR A 1 205 ? -4.071 -1.942 16.069 1.00 98.06 205 TYR A N 1
ATOM 1602 C CA . TYR A 1 205 ? -4.634 -0.622 16.342 1.00 98.06 205 TYR A CA 1
ATOM 1603 C C . TYR A 1 205 ? -6.037 -0.463 15.760 1.00 98.06 205 TYR A C 1
ATOM 1605 O O . TYR A 1 205 ? -6.924 0.013 16.466 1.00 98.06 205 TYR A O 1
ATOM 1613 N N . LEU A 1 206 ? -6.254 -0.891 14.514 1.00 97.38 206 LEU A N 1
ATOM 1614 C CA . LEU A 1 206 ? -7.568 -0.832 13.883 1.00 97.38 206 LEU A CA 1
ATOM 1615 C C . LEU A 1 206 ? -8.589 -1.675 14.656 1.00 97.38 206 LEU A C 1
ATOM 1617 O O . LEU A 1 206 ? -9.635 -1.165 15.037 1.00 97.38 206 LEU A O 1
ATOM 1621 N N . GLU A 1 207 ? -8.279 -2.936 14.955 1.00 96.31 207 GLU A N 1
ATOM 1622 C CA . GLU A 1 207 ? -9.197 -3.823 15.682 1.00 96.31 207 GLU A CA 1
ATOM 1623 C C . GLU A 1 207 ? -9.533 -3.306 17.087 1.00 96.31 207 GLU A C 1
ATOM 1625 O O . GLU A 1 207 ? -10.655 -3.488 17.561 1.00 96.31 207 GLU A O 1
ATOM 1630 N N . GLU A 1 208 ? -8.593 -2.644 17.768 1.00 95.69 208 GLU A N 1
ATOM 1631 C CA . GLU A 1 208 ? -8.869 -1.971 19.038 1.00 95.69 208 GLU A CA 1
ATOM 1632 C C . GLU A 1 208 ? -9.817 -0.778 18.873 1.00 95.69 208 GLU A C 1
ATOM 1634 O O . GLU A 1 208 ? -10.738 -0.636 19.676 1.00 95.69 208 GLU A O 1
ATOM 1639 N N . VAL A 1 209 ? -9.640 0.057 17.842 1.00 95.19 209 VAL A N 1
ATOM 1640 C CA . VAL A 1 209 ? -10.574 1.160 17.547 1.00 95.19 209 VAL A CA 1
ATOM 1641 C C . VAL A 1 209 ? -11.971 0.621 17.249 1.00 95.19 209 VAL A C 1
ATOM 1643 O O . VAL A 1 209 ? -12.939 1.093 17.845 1.00 95.19 209 VAL A O 1
ATOM 1646 N N . LEU A 1 210 ? -12.071 -0.414 16.412 1.00 93.88 210 LEU A N 1
ATOM 1647 C CA . LEU A 1 210 ? -13.347 -1.044 16.077 1.00 93.88 210 LEU A CA 1
ATOM 1648 C C . LEU A 1 210 ? -14.037 -1.588 17.332 1.00 93.88 210 LEU A C 1
ATOM 1650 O O . LEU A 1 210 ? -15.211 -1.328 17.550 1.00 93.88 210 LEU A O 1
ATOM 1654 N N . LYS A 1 211 ? -13.316 -2.270 18.229 1.00 92.44 211 LYS A N 1
ATOM 1655 C CA . LYS A 1 211 ? -13.891 -2.770 19.495 1.00 92.44 211 LYS A CA 1
ATOM 1656 C C . LYS A 1 211 ? -14.402 -1.657 20.417 1.00 92.44 211 LYS A C 1
ATOM 1658 O O . LYS A 1 211 ? -15.312 -1.913 21.204 1.00 92.44 211 LYS A O 1
ATOM 1663 N N . LEU A 1 212 ? -13.808 -0.463 20.367 1.00 91.62 212 LEU A N 1
ATOM 1664 C CA . LEU A 1 212 ? -14.202 0.663 21.219 1.00 91.62 212 LEU A CA 1
ATOM 1665 C C . LEU A 1 212 ? -15.530 1.290 20.781 1.00 91.62 212 LEU A C 1
ATOM 1667 O O . LEU A 1 212 ? -16.358 1.603 21.643 1.00 91.62 212 LEU A O 1
ATOM 1671 N N . HIS A 1 213 ? -15.728 1.453 19.472 1.00 88.81 213 HIS A N 1
ATOM 1672 C CA . HIS A 1 213 ? -16.881 2.170 18.916 1.00 88.81 213 HIS A CA 1
ATOM 1673 C C . HIS A 1 213 ? -18.007 1.229 18.453 1.00 88.81 213 HIS A C 1
ATOM 1675 O O . HIS A 1 213 ? -19.178 1.541 18.655 1.00 88.81 213 HIS A O 1
ATOM 1681 N N . ASN A 1 214 ? -17.688 0.006 18.019 1.00 84.00 214 ASN A N 1
ATOM 1682 C CA . ASN A 1 214 ? -18.662 -0.948 17.475 1.00 84.00 214 ASN A CA 1
ATOM 1683 C C . ASN A 1 214 ? -19.183 -1.910 18.562 1.00 84.00 214 ASN A C 1
ATOM 1685 O O . ASN A 1 214 ? -18.676 -3.025 18.760 1.00 84.00 214 ASN A O 1
ATOM 1689 N N . LYS A 1 215 ? -20.210 -1.481 19.312 1.00 65.94 215 LYS A N 1
ATOM 1690 C CA . LYS A 1 215 ? -20.731 -2.219 20.486 1.00 65.94 215 LYS A CA 1
ATOM 1691 C C . LYS A 1 215 ? -21.781 -3.298 20.168 1.00 65.94 215 LYS A C 1
ATOM 1693 O O . LYS A 1 215 ? -21.945 -4.207 20.978 1.00 65.94 215 LYS A O 1
ATOM 1698 N N . ASN A 1 216 ? -22.415 -3.280 18.989 1.00 56.69 216 ASN A N 1
ATOM 1699 C CA . ASN A 1 216 ? -23.616 -4.083 18.691 1.00 56.69 216 ASN A CA 1
ATOM 1700 C C . ASN A 1 216 ? -23.474 -4.986 17.440 1.00 56.69 216 ASN A C 1
ATOM 1702 O O . ASN A 1 216 ? -24.113 -4.739 16.426 1.00 56.69 216 ASN A O 1
ATOM 1706 N N . ASN A 1 217 ? -22.673 -6.060 17.506 1.00 56.66 217 ASN A N 1
ATOM 1707 C CA . ASN A 1 217 ? -22.479 -7.062 16.424 1.00 56.66 217 ASN A CA 1
ATOM 1708 C C . ASN A 1 217 ? -21.829 -6.579 15.110 1.00 56.66 217 ASN A C 1
ATOM 1710 O O . ASN A 1 217 ? -21.726 -7.342 14.149 1.00 56.66 217 ASN A O 1
ATOM 1714 N N . GLU A 1 218 ? -21.331 -5.353 15.075 1.00 64.00 218 GLU A N 1
ATOM 1715 C CA . GLU A 1 218 ? -20.554 -4.817 13.960 1.00 64.00 218 GLU A CA 1
ATOM 1716 C C . GLU A 1 218 ? -19.141 -5.415 13.865 1.00 64.00 218 GLU A C 1
ATOM 1718 O O . GLU A 1 218 ? -18.635 -6.076 14.778 1.00 64.00 218 GLU A O 1
ATOM 1723 N N . THR A 1 219 ? -18.513 -5.203 12.710 1.00 67.00 219 THR A N 1
ATOM 1724 C CA . THR A 1 219 ? -17.206 -5.741 12.335 1.00 67.00 219 THR A CA 1
ATOM 1725 C C . THR A 1 219 ? -16.106 -5.339 13.325 1.00 67.00 219 THR A C 1
ATOM 1727 O O . THR A 1 219 ? -15.839 -4.157 13.524 1.00 67.00 219 THR A O 1
ATOM 1730 N N . LYS A 1 220 ? -15.445 -6.339 13.928 1.00 82.25 220 LYS A N 1
ATOM 1731 C CA . LYS A 1 220 ? -14.301 -6.182 14.858 1.00 82.25 220 LYS A CA 1
ATOM 1732 C C . LYS A 1 220 ? -12.981 -6.709 14.289 1.00 82.25 220 LYS A C 1
ATOM 1734 O O . LYS A 1 220 ? -11.974 -6.715 14.989 1.00 82.25 220 LYS A O 1
ATOM 1739 N N . ASP A 1 221 ? -13.023 -7.204 13.057 1.00 91.94 221 ASP A N 1
ATOM 1740 C CA . ASP A 1 221 ? -11.921 -7.859 12.361 1.00 91.94 221 ASP A CA 1
ATOM 1741 C C . ASP A 1 221 ? -11.459 -6.984 11.194 1.00 91.94 221 ASP A C 1
ATOM 1743 O O . ASP A 1 221 ? -12.278 -6.498 10.407 1.00 91.94 221 ASP A O 1
ATOM 1747 N N . ALA A 1 222 ? -10.146 -6.793 11.074 1.00 95.88 222 ALA A N 1
ATOM 1748 C CA . ALA A 1 222 ? -9.578 -5.906 10.065 1.00 95.88 222 ALA A CA 1
ATOM 1749 C C . ALA A 1 222 ? -9.809 -6.391 8.621 1.00 95.88 222 ALA A C 1
ATOM 1751 O O . ALA A 1 222 ? -9.912 -5.565 7.713 1.00 95.88 222 ALA A O 1
ATOM 1752 N N . LYS A 1 223 ? -9.927 -7.707 8.377 1.00 95.75 223 LYS A N 1
ATOM 1753 C CA . LYS A 1 223 ? -10.183 -8.243 7.026 1.00 95.75 223 LYS A CA 1
ATOM 1754 C C . LYS A 1 223 ? -11.607 -7.948 6.579 1.00 95.75 223 LYS A C 1
ATOM 1756 O O . LYS A 1 223 ? -11.830 -7.534 5.439 1.00 95.75 223 LYS A O 1
ATOM 1761 N N . LYS A 1 224 ? -12.572 -8.118 7.481 1.00 94.12 224 LYS A N 1
ATOM 1762 C CA . LYS A 1 224 ? -13.957 -7.736 7.209 1.00 94.12 224 LYS A CA 1
ATOM 1763 C C . LYS A 1 224 ? -14.089 -6.212 7.074 1.00 94.12 224 LYS A C 1
ATOM 1765 O O . LYS A 1 224 ? -14.743 -5.765 6.138 1.00 94.12 224 LYS A O 1
ATOM 1770 N N . TRP A 1 225 ? -13.377 -5.424 7.890 1.00 95.69 225 TRP A N 1
ATOM 1771 C CA . TRP A 1 225 ? -13.338 -3.964 7.731 1.00 95.69 225 TRP A CA 1
ATOM 1772 C C . TRP A 1 225 ? -12.796 -3.564 6.356 1.00 95.69 225 TRP A C 1
ATOM 1774 O O . TRP A 1 225 ? -13.402 -2.731 5.690 1.00 95.69 225 TRP A O 1
ATOM 1784 N N . TRP A 1 226 ? -11.710 -4.195 5.890 1.00 97.19 226 TRP A N 1
ATOM 1785 C CA . TRP A 1 226 ? -11.179 -3.964 4.544 1.00 97.19 226 TRP A CA 1
ATOM 1786 C C . TRP A 1 226 ? -12.220 -4.279 3.468 1.00 97.19 226 TRP A C 1
ATOM 1788 O O . TRP A 1 226 ? -12.431 -3.477 2.568 1.00 97.19 226 TRP A O 1
ATOM 1798 N N . THR A 1 227 ? -12.933 -5.400 3.588 1.00 93.38 227 THR A N 1
ATOM 1799 C CA . THR A 1 227 ? -13.992 -5.777 2.634 1.00 93.38 227 THR A CA 1
ATOM 1800 C C . THR A 1 227 ? -15.089 -4.710 2.545 1.00 93.38 227 THR A C 1
ATOM 1802 O O . THR A 1 227 ? -15.546 -4.387 1.452 1.00 93.38 227 THR A O 1
ATOM 1805 N N . GLU A 1 228 ? -15.478 -4.135 3.685 1.00 92.62 228 GLU A N 1
ATOM 1806 C CA . GLU A 1 228 ? -16.529 -3.114 3.784 1.00 92.62 228 GLU A CA 1
ATOM 1807 C C . GLU A 1 228 ? -16.041 -1.707 3.377 1.00 92.62 228 GLU A C 1
ATOM 1809 O O . GLU A 1 228 ? -16.828 -0.921 2.858 1.00 92.62 228 GLU A O 1
ATOM 1814 N N . ASN A 1 229 ? -14.751 -1.388 3.560 1.00 94.19 229 ASN A N 1
ATOM 1815 C CA . ASN A 1 229 ? -14.224 -0.017 3.448 1.00 94.19 229 ASN A CA 1
ATOM 1816 C C . ASN A 1 229 ? -13.173 0.191 2.344 1.00 94.19 229 ASN A C 1
ATOM 1818 O O . ASN A 1 229 ? -12.786 1.333 2.088 1.00 94.19 229 ASN A O 1
ATOM 1822 N N . ARG A 1 230 ? -12.715 -0.856 1.641 1.00 95.19 230 ARG A N 1
ATOM 1823 C CA . ARG A 1 230 ? -11.706 -0.724 0.567 1.00 95.19 230 ARG A CA 1
ATOM 1824 C C . ARG A 1 230 ? -12.141 0.234 -0.542 1.00 95.19 230 ARG A C 1
ATOM 1826 O O . ARG A 1 230 ? -11.309 0.920 -1.125 1.00 95.19 230 ARG A O 1
ATOM 1833 N N . TYR A 1 231 ? -13.446 0.347 -0.787 1.00 93.12 231 TYR A N 1
ATOM 1834 C CA . TYR A 1 231 ? -13.995 1.326 -1.721 1.00 93.12 231 TYR A CA 1
ATOM 1835 C C . TYR A 1 231 ? -13.718 2.774 -1.275 1.00 93.12 231 TYR A C 1
ATOM 1837 O O . TYR A 1 231 ? -13.249 3.568 -2.082 1.00 93.12 231 TYR A O 1
ATOM 1845 N N . HIS A 1 232 ? -13.888 3.103 0.010 1.00 93.75 232 HIS A N 1
ATOM 1846 C CA . HIS A 1 232 ? -13.569 4.436 0.542 1.00 93.75 232 HIS A CA 1
ATOM 1847 C C . HIS A 1 232 ? -12.067 4.731 0.529 1.00 93.75 232 HIS A C 1
ATOM 1849 O O . HIS A 1 232 ? -11.657 5.854 0.240 1.00 93.75 232 HIS A O 1
ATOM 1855 N N . VAL A 1 233 ? -11.231 3.714 0.771 1.00 96.69 233 VAL A N 1
ATOM 1856 C CA . VAL A 1 233 ? -9.776 3.839 0.596 1.00 96.69 233 VAL A CA 1
ATOM 1857 C C . VAL A 1 233 ? -9.449 4.185 -0.858 1.00 96.69 233 VAL A C 1
ATOM 1859 O O . VAL A 1 233 ? -8.675 5.110 -1.101 1.00 96.69 233 VAL A O 1
ATOM 1862 N N . TRP A 1 234 ? -10.062 3.497 -1.825 1.00 95.81 234 TRP A N 1
ATOM 1863 C CA . TRP A 1 234 ? -9.868 3.789 -3.245 1.00 95.81 234 TRP A CA 1
ATOM 1864 C C . TRP A 1 234 ? -10.371 5.180 -3.642 1.00 95.81 234 TRP A C 1
ATOM 1866 O O . TRP A 1 234 ? -9.659 5.903 -4.336 1.00 95.81 234 TRP A O 1
ATOM 1876 N N . GLU A 1 235 ? -11.551 5.596 -3.174 1.00 92.88 235 GLU A N 1
ATOM 1877 C CA . GLU A 1 235 ? -12.065 6.953 -3.398 1.00 92.88 235 GLU A CA 1
ATOM 1878 C C . GLU A 1 235 ? -11.090 8.007 -2.873 1.00 92.88 235 GLU A C 1
ATOM 1880 O O . GLU A 1 235 ? -10.783 8.964 -3.581 1.00 92.88 235 GLU A O 1
ATOM 1885 N N . ALA A 1 236 ? -10.533 7.804 -1.677 1.00 94.75 236 ALA A N 1
ATOM 1886 C CA . ALA A 1 236 ? -9.525 8.699 -1.128 1.00 94.75 236 ALA A CA 1
ATOM 1887 C C . ALA A 1 236 ? -8.270 8.760 -2.014 1.00 94.75 236 ALA A C 1
ATOM 1889 O O . ALA A 1 236 ? -7.774 9.853 -2.290 1.00 94.75 236 ALA A O 1
ATOM 1890 N N . MET A 1 237 ? -7.787 7.618 -2.522 1.00 95.69 237 MET A N 1
ATOM 1891 C CA . MET A 1 237 ? -6.670 7.585 -3.477 1.00 95.69 237 MET A CA 1
ATOM 1892 C C . MET A 1 237 ? -6.998 8.337 -4.772 1.00 95.69 237 MET A C 1
ATOM 1894 O O . MET A 1 237 ? -6.182 9.127 -5.243 1.00 95.69 237 MET A O 1
ATOM 1898 N N . MET A 1 238 ? -8.195 8.154 -5.330 1.00 94.19 238 MET A N 1
ATOM 1899 C CA . MET A 1 238 ? -8.620 8.880 -6.529 1.00 94.19 238 MET A CA 1
ATOM 1900 C C . MET A 1 238 ? -8.704 10.386 -6.270 1.00 94.19 238 MET A C 1
ATOM 1902 O O . MET A 1 238 ? -8.156 11.154 -7.051 1.00 94.19 238 MET A O 1
ATOM 1906 N N . CYS A 1 239 ? -9.256 10.822 -5.137 1.00 92.38 239 CYS A N 1
ATOM 1907 C CA . CYS A 1 239 ? -9.240 12.230 -4.738 1.00 92.38 239 CYS A CA 1
ATOM 1908 C C . CYS A 1 239 ? -7.815 12.804 -4.669 1.00 92.38 239 CYS A C 1
ATOM 1910 O O . CYS A 1 239 ? -7.556 13.903 -5.159 1.00 92.38 239 CYS A O 1
ATOM 1912 N N . GLY A 1 240 ? -6.871 12.055 -4.095 1.00 92.56 240 GLY A N 1
ATOM 1913 C CA . GLY A 1 240 ? -5.460 12.436 -4.043 1.00 92.56 240 GLY A CA 1
ATOM 1914 C C . GLY A 1 240 ? -4.813 12.579 -5.423 1.00 92.56 240 GLY A C 1
ATOM 1915 O O . GLY A 1 240 ? -4.138 13.575 -5.687 1.00 92.56 240 GLY A O 1
ATOM 1916 N N . TYR A 1 241 ? -5.066 11.615 -6.311 1.00 92.38 241 TYR A N 1
ATOM 1917 C CA . TYR A 1 241 ? -4.619 11.629 -7.706 1.00 92.38 241 TYR A CA 1
ATOM 1918 C C . TYR A 1 241 ? -5.166 12.844 -8.469 1.00 92.38 241 TYR A C 1
ATOM 1920 O O . TYR A 1 241 ? -4.394 13.601 -9.060 1.00 92.38 241 TYR A O 1
ATOM 1928 N N . GLN A 1 242 ? -6.478 13.086 -8.389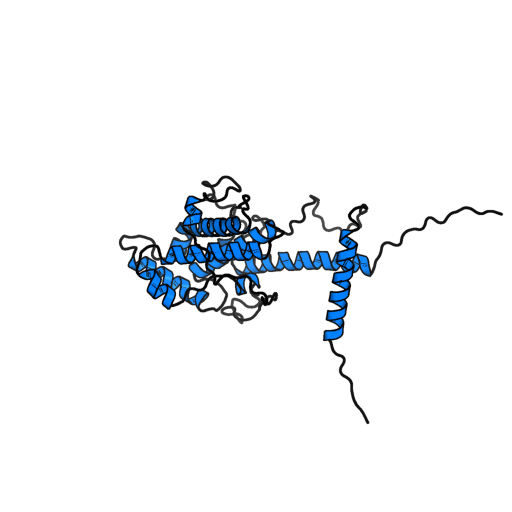 1.00 89.88 242 GLN A N 1
ATOM 1929 C CA . GLN A 1 242 ? -7.120 14.218 -9.054 1.00 89.88 242 GLN A CA 1
ATOM 1930 C C . GLN A 1 242 ? -6.578 15.559 -8.568 1.00 89.88 242 GLN A C 1
ATOM 1932 O O . GLN A 1 242 ? -6.312 16.449 -9.372 1.00 89.88 242 GLN A O 1
ATOM 1937 N N . ASN A 1 243 ? -6.395 15.715 -7.256 1.00 85.56 243 ASN A N 1
ATOM 1938 C CA . ASN A 1 243 ? -5.979 16.981 -6.656 1.00 85.56 243 ASN A CA 1
ATOM 1939 C C . ASN A 1 243 ? -4.575 17.434 -7.087 1.00 85.56 243 ASN A C 1
ATOM 1941 O O . ASN A 1 243 ? -4.264 18.617 -6.957 1.00 85.56 243 ASN A O 1
ATOM 1945 N N . GLU A 1 244 ? -3.727 16.532 -7.590 1.00 83.06 244 GLU A N 1
ATOM 1946 C CA . GLU A 1 244 ? -2.370 16.880 -8.022 1.00 83.06 244 GLU A CA 1
ATOM 1947 C C . GLU A 1 244 ? -2.342 17.624 -9.364 1.00 83.06 244 GLU A C 1
ATOM 1949 O O . GLU A 1 244 ? -1.613 18.604 -9.510 1.00 83.06 244 GLU A O 1
ATOM 1954 N N . LYS A 1 245 ? -3.136 17.181 -10.347 1.00 79.81 245 LYS A N 1
ATOM 1955 C CA . LYS A 1 245 ? -3.125 17.745 -11.711 1.00 79.81 245 LYS A CA 1
ATOM 1956 C C . LYS A 1 245 ? -4.491 18.147 -12.265 1.00 79.81 245 LYS A C 1
ATOM 1958 O O . LYS A 1 245 ? -4.571 18.572 -13.413 1.00 79.81 245 LYS A O 1
ATOM 1963 N N . LYS A 1 246 ? -5.550 18.076 -11.454 1.00 78.00 246 LYS A N 1
ATOM 1964 C CA . LYS A 1 246 ? -6.952 18.158 -11.904 1.00 78.00 246 LYS A CA 1
ATOM 1965 C C . LYS A 1 246 ? -7.259 17.111 -12.978 1.00 78.00 246 LYS A C 1
ATOM 1967 O O . LYS A 1 246 ? -7.980 17.385 -13.935 1.00 78.00 246 LYS A O 1
ATOM 1972 N N . ASP A 1 247 ? -6.672 15.925 -12.822 1.00 75.00 247 ASP A N 1
ATOM 1973 C CA . ASP A 1 247 ? -6.945 14.802 -13.709 1.00 75.00 247 ASP A CA 1
ATOM 1974 C C . ASP A 1 247 ? -8.409 14.375 -13.529 1.00 75.00 247 ASP A C 1
ATOM 1976 O O . ASP A 1 247 ? -8.891 14.203 -12.408 1.00 75.00 247 ASP A O 1
ATOM 1980 N N . ASN A 1 248 ? -9.127 14.217 -14.638 1.00 77.25 248 ASN A N 1
ATOM 1981 C CA . ASN A 1 248 ? -10.531 13.784 -14.638 1.00 77.25 248 ASN A CA 1
ATOM 1982 C C . ASN A 1 248 ? -10.687 12.307 -15.026 1.00 77.25 248 ASN A C 1
ATOM 1984 O O . ASN A 1 248 ? -11.794 11.776 -15.006 1.00 77.25 248 ASN A O 1
ATOM 1988 N N . GLU A 1 249 ? -9.576 11.655 -15.372 1.00 82.50 249 GLU A N 1
ATOM 1989 C CA . GLU A 1 249 ? -9.511 10.256 -15.777 1.00 82.50 249 GLU A CA 1
ATOM 1990 C C . GLU A 1 249 ? -9.068 9.408 -14.587 1.00 82.50 249 GLU A C 1
ATOM 1992 O O . GLU A 1 249 ? -7.877 9.187 -14.356 1.00 82.50 249 GLU A O 1
ATOM 1997 N N . CYS A 1 250 ? -10.047 8.970 -13.798 1.00 85.44 250 CYS A N 1
ATOM 1998 C CA . CYS A 1 250 ? -9.824 7.981 -12.752 1.00 85.44 250 CYS A CA 1
ATOM 1999 C C . CYS A 1 250 ? -9.941 6.572 -13.323 1.00 85.44 250 CYS A C 1
ATOM 2001 O O . CYS A 1 250 ? -10.323 6.369 -14.472 1.00 85.44 250 CYS A O 1
ATOM 2003 N N . THR A 1 251 ? -9.630 5.577 -12.503 1.00 86.62 251 THR A N 1
ATOM 2004 C CA . THR A 1 251 ? -9.778 4.173 -12.878 1.00 86.62 251 THR A CA 1
ATOM 2005 C C . THR A 1 251 ? -10.404 3.376 -11.741 1.00 86.62 251 THR A C 1
ATOM 2007 O O . THR A 1 251 ? -10.649 3.888 -10.646 1.00 86.62 251 THR A O 1
ATOM 2010 N N . VAL A 1 252 ? -10.666 2.105 -12.011 1.00 86.00 252 VAL A N 1
ATOM 2011 C CA . VAL A 1 252 ? -11.092 1.123 -11.016 1.00 86.00 252 VAL A CA 1
ATOM 2012 C C . VAL A 1 252 ? -9.896 0.258 -10.624 1.00 86.00 252 VAL A C 1
ATOM 2014 O O . VAL A 1 252 ? -9.012 -0.004 -11.439 1.00 86.00 252 VAL A O 1
ATOM 2017 N N . TYR A 1 253 ? -9.854 -0.198 -9.374 1.00 84.19 253 TYR A N 1
ATOM 2018 C CA . TYR A 1 253 ? -8.754 -1.027 -8.864 1.00 84.19 253 TYR A CA 1
ATOM 2019 C C . TYR A 1 253 ? -8.817 -2.492 -9.329 1.00 84.19 253 TYR A C 1
ATOM 2021 O O . TYR A 1 253 ? -7.863 -3.240 -9.120 1.00 84.19 253 TYR A O 1
ATOM 2029 N N . GLY A 1 254 ? -9.916 -2.911 -9.966 1.00 88.00 254 GLY A N 1
ATOM 2030 C CA . GLY A 1 254 ? -10.115 -4.290 -10.409 1.00 88.00 254 GLY A CA 1
ATOM 2031 C C . GLY A 1 254 ? -10.186 -5.254 -9.224 1.00 88.00 254 GLY A C 1
ATOM 2032 O O . GLY A 1 254 ? -11.026 -5.101 -8.339 1.00 88.00 254 GLY A O 1
ATOM 2033 N N . ASN A 1 255 ? -9.309 -6.251 -9.229 1.00 87.62 255 ASN A N 1
ATOM 2034 C CA . ASN A 1 255 ? -9.123 -7.272 -8.193 1.00 87.62 255 ASN A CA 1
ATOM 2035 C C . ASN A 1 255 ? -7.703 -7.223 -7.591 1.00 87.62 255 ASN A C 1
ATOM 2037 O O . ASN A 1 255 ? -7.226 -8.210 -7.031 1.00 87.62 255 ASN A O 1
ATOM 2041 N N . ILE A 1 256 ? -6.982 -6.104 -7.748 1.00 91.06 256 ILE A N 1
ATOM 2042 C CA . ILE A 1 256 ? -5.555 -6.027 -7.406 1.00 91.06 256 ILE A CA 1
ATOM 2043 C C . ILE A 1 256 ? -5.271 -6.365 -5.933 1.00 91.06 256 ILE A C 1
ATOM 2045 O O . ILE A 1 256 ? -4.222 -6.926 -5.638 1.00 91.06 256 ILE A O 1
ATOM 2049 N N . ASP A 1 257 ? -6.187 -6.081 -5.003 1.00 94.31 257 ASP A N 1
ATOM 2050 C CA . ASP A 1 257 ? -6.034 -6.384 -3.572 1.00 94.31 257 ASP A CA 1
ATOM 2051 C C . ASP A 1 257 ? -6.349 -7.842 -3.190 1.00 94.31 257 ASP A C 1
ATOM 2053 O O . ASP A 1 257 ? -6.029 -8.262 -2.069 1.00 94.31 257 ASP A O 1
ATOM 2057 N N . ASP A 1 258 ? -6.913 -8.611 -4.127 1.00 93.19 258 ASP A N 1
ATOM 2058 C CA . ASP A 1 258 ? -7.179 -10.047 -4.001 1.00 93.19 258 ASP A CA 1
ATOM 2059 C C . ASP A 1 258 ? -5.985 -10.896 -4.493 1.00 93.19 258 ASP A C 1
ATOM 2061 O O . ASP A 1 258 ? -5.825 -12.050 -4.094 1.00 93.19 258 ASP A O 1
ATOM 2065 N N . ILE A 1 259 ? -5.098 -10.324 -5.319 1.00 91.94 259 ILE A N 1
ATOM 2066 C CA . ILE A 1 259 ? -3.885 -10.995 -5.815 1.00 91.94 259 ILE A CA 1
ATOM 2067 C C . ILE A 1 259 ? -2.847 -11.097 -4.680 1.00 91.94 259 ILE A C 1
ATOM 2069 O O . ILE A 1 259 ? -2.569 -10.082 -4.040 1.00 91.94 259 ILE A O 1
ATOM 2073 N N . PRO A 1 260 ? -2.203 -12.258 -4.436 1.00 96.62 260 PRO A N 1
ATOM 2074 C CA . PRO A 1 260 ? -1.146 -12.401 -3.428 1.00 96.62 260 PRO A CA 1
ATOM 2075 C C . PRO A 1 260 ? -0.027 -11.353 -3.550 1.00 96.62 260 PRO A C 1
ATOM 2077 O O . PRO A 1 260 ? 0.480 -11.103 -4.643 1.00 96.62 260 PRO A O 1
ATOM 2080 N N . GLN A 1 261 ? 0.403 -10.768 -2.425 1.00 98.19 261 GLN A N 1
ATOM 2081 C CA . GLN A 1 261 ? 1.321 -9.617 -2.420 1.00 98.19 261 GLN A CA 1
ATOM 2082 C C . GLN A 1 261 ? 2.639 -9.881 -3.159 1.00 98.19 261 GLN A C 1
ATOM 2084 O O . GLN A 1 261 ? 3.057 -9.049 -3.962 1.00 98.19 261 GLN A O 1
ATOM 2089 N N . PHE A 1 262 ? 3.257 -11.047 -2.959 1.00 96.38 262 PHE A N 1
ATOM 2090 C CA . PHE A 1 262 ? 4.511 -11.381 -3.637 1.00 96.38 262 PHE A CA 1
ATOM 2091 C C . PHE A 1 262 ? 4.358 -11.434 -5.170 1.00 96.38 262 PHE A C 1
ATOM 2093 O O . PHE A 1 262 ? 5.259 -10.998 -5.881 1.00 96.38 262 PHE A O 1
ATOM 2100 N N . LEU A 1 263 ? 3.208 -11.896 -5.690 1.00 96.50 263 LEU A N 1
ATOM 2101 C CA . LEU A 1 263 ? 2.930 -11.900 -7.132 1.00 96.50 263 LEU A CA 1
ATOM 2102 C C . LEU A 1 263 ? 2.780 -10.479 -7.667 1.00 96.50 263 LEU A C 1
ATOM 2104 O O . LEU A 1 263 ? 3.249 -10.186 -8.763 1.00 96.50 263 LEU A O 1
ATOM 2108 N N . ARG A 1 264 ? 2.164 -9.576 -6.898 1.00 97.25 264 ARG A N 1
ATOM 2109 C CA . ARG A 1 264 ? 2.048 -8.164 -7.289 1.00 97.25 264 ARG A CA 1
ATOM 2110 C C . ARG A 1 264 ? 3.404 -7.477 -7.318 1.00 97.25 264 ARG A C 1
ATOM 2112 O O . ARG A 1 264 ? 3.683 -6.758 -8.268 1.00 97.25 264 ARG A O 1
ATOM 2119 N N . TRP A 1 265 ? 4.259 -7.734 -6.330 1.00 97.56 265 TRP A N 1
ATOM 2120 C CA . TRP A 1 265 ? 5.624 -7.208 -6.319 1.00 97.56 265 TRP A CA 1
ATOM 2121 C C . TRP A 1 265 ? 6.456 -7.777 -7.471 1.00 97.56 265 TRP A C 1
ATOM 2123 O O . TRP A 1 265 ? 7.180 -7.031 -8.121 1.00 97.56 265 TRP A O 1
ATOM 2133 N N . PHE A 1 266 ? 6.297 -9.062 -7.799 1.00 96.38 266 PHE A N 1
ATOM 2134 C CA . PHE A 1 266 ? 6.954 -9.661 -8.961 1.00 96.38 266 PHE A CA 1
ATOM 2135 C C . PHE A 1 266 ? 6.460 -9.071 -10.294 1.00 96.38 266 PHE A C 1
ATOM 2137 O O . PHE A 1 266 ? 7.259 -8.804 -11.187 1.00 96.38 266 PHE A O 1
ATOM 2144 N N . ARG A 1 267 ? 5.157 -8.790 -10.419 1.00 92.56 267 ARG A N 1
ATOM 2145 C CA . ARG A 1 267 ? 4.592 -8.071 -11.573 1.00 92.56 267 ARG A CA 1
ATOM 2146 C C . ARG A 1 267 ? 5.138 -6.656 -11.681 1.00 92.56 267 ARG A C 1
ATOM 2148 O O . ARG A 1 267 ? 5.555 -6.259 -12.761 1.00 92.56 267 ARG A O 1
ATOM 2155 N N . GLU A 1 268 ? 5.163 -5.913 -10.576 1.00 95.19 268 GLU A N 1
ATOM 2156 C CA . GLU A 1 268 ? 5.747 -4.572 -10.526 1.00 95.19 268 GLU A CA 1
ATOM 2157 C C . GLU A 1 268 ? 7.212 -4.621 -10.990 1.00 95.19 268 GLU A C 1
ATOM 2159 O O . GLU A 1 268 ? 7.585 -3.866 -11.882 1.00 95.19 268 GLU A O 1
ATOM 2164 N N . TRP A 1 269 ? 8.001 -5.593 -10.521 1.00 94.38 269 TRP A N 1
ATOM 2165 C CA . TRP A 1 269 ? 9.372 -5.820 -10.995 1.00 94.38 269 TRP A CA 1
ATOM 2166 C C . TRP A 1 269 ? 9.429 -6.051 -12.504 1.00 94.38 269 TRP A C 1
ATOM 2168 O O . TRP A 1 269 ? 10.196 -5.382 -13.197 1.00 94.38 269 TRP A O 1
ATOM 2178 N N . GLY A 1 270 ? 8.563 -6.925 -13.021 1.00 91.81 270 GLY A N 1
ATOM 2179 C CA . GLY A 1 270 ? 8.463 -7.208 -14.449 1.00 91.81 270 GLY A CA 1
ATOM 2180 C C . GLY A 1 270 ? 8.168 -5.957 -15.277 1.00 91.81 270 GLY A C 1
ATOM 2181 O O . GLY A 1 270 ? 8.813 -5.752 -16.298 1.00 91.81 270 GLY A O 1
ATOM 2182 N N . THR A 1 271 ? 7.273 -5.072 -14.819 1.00 87.56 271 THR A N 1
ATOM 2183 C CA . THR A 1 271 ? 6.954 -3.836 -15.563 1.00 87.56 271 THR A CA 1
ATOM 2184 C C . THR A 1 271 ? 8.171 -2.926 -15.748 1.00 87.56 271 THR A C 1
ATOM 2186 O O . THR A 1 271 ? 8.362 -2.390 -16.836 1.00 87.56 271 THR A O 1
ATOM 2189 N N . TYR A 1 272 ? 9.031 -2.804 -14.730 1.00 86.75 272 TYR A N 1
ATOM 2190 C CA . TYR A 1 272 ? 10.253 -2.001 -14.823 1.00 86.75 272 TYR A CA 1
ATOM 2191 C C . TYR A 1 272 ? 11.334 -2.696 -15.652 1.00 86.75 272 TYR A C 1
ATOM 2193 O O . TYR A 1 272 ? 11.920 -2.084 -16.542 1.00 86.75 272 TYR A O 1
ATOM 2201 N N . VAL A 1 273 ? 11.594 -3.977 -15.383 1.00 89.12 273 VAL A N 1
ATOM 2202 C CA . VAL A 1 273 ? 12.701 -4.699 -16.024 1.00 89.12 273 VAL A CA 1
ATOM 2203 C C . VAL A 1 273 ? 12.424 -4.986 -17.495 1.00 89.12 273 VAL A C 1
ATOM 2205 O O . VAL A 1 273 ? 13.344 -4.903 -18.302 1.00 89.12 273 VAL A O 1
ATOM 2208 N N . CYS A 1 274 ? 11.181 -5.279 -17.881 1.00 89.94 274 CYS A N 1
ATOM 2209 C CA . CYS A 1 274 ? 10.833 -5.457 -19.291 1.00 89.94 274 CYS A CA 1
ATOM 2210 C C . CYS A 1 274 ? 10.978 -4.146 -20.075 1.00 89.94 274 CYS A C 1
ATOM 2212 O O . CYS A 1 274 ? 11.567 -4.156 -21.154 1.00 89.94 274 CYS A O 1
ATOM 2214 N N . GLU A 1 275 ? 10.525 -3.018 -19.515 1.00 85.75 275 GLU A N 1
ATOM 2215 C CA . GLU A 1 275 ? 10.721 -1.697 -20.127 1.00 85.75 275 GLU A CA 1
ATOM 2216 C C . GLU A 1 275 ? 12.215 -1.361 -20.272 1.00 85.75 275 GLU A C 1
ATOM 2218 O O . GLU A 1 275 ? 12.663 -0.921 -21.333 1.00 85.75 275 GLU A O 1
ATOM 2223 N N . GLU A 1 276 ? 13.012 -1.607 -19.231 1.00 87.44 276 GLU A N 1
ATOM 2224 C CA . GLU A 1 276 ? 14.457 -1.390 -19.271 1.00 87.44 276 GLU A CA 1
ATOM 2225 C C . GLU A 1 276 ? 15.152 -2.317 -20.281 1.00 87.44 276 GLU A C 1
ATOM 2227 O O . GLU A 1 276 ? 15.991 -1.864 -21.061 1.00 87.44 276 GLU A O 1
ATOM 2232 N N . SER A 1 277 ? 14.786 -3.599 -20.314 1.00 87.69 277 SER A N 1
ATOM 2233 C CA . SER A 1 277 ? 15.343 -4.587 -21.241 1.00 87.69 277 SER A CA 1
ATOM 2234 C C . SER A 1 277 ? 15.094 -4.196 -22.696 1.00 87.69 277 SER A C 1
ATOM 2236 O O . SER A 1 277 ? 16.020 -4.228 -23.509 1.00 87.69 277 SER A O 1
ATOM 2238 N N . GLU A 1 278 ? 13.877 -3.760 -23.024 1.00 90.31 278 GLU A N 1
ATOM 2239 C CA . GLU A 1 278 ? 13.533 -3.319 -24.372 1.00 90.31 278 GLU A CA 1
ATOM 2240 C C . GLU A 1 278 ? 14.324 -2.067 -24.781 1.00 90.31 278 GLU A C 1
ATOM 2242 O O . GLU A 1 278 ? 14.916 -2.029 -25.866 1.00 90.31 278 GLU A O 1
ATOM 2247 N N . ASN A 1 279 ? 14.400 -1.065 -23.900 1.00 89.62 279 ASN A N 1
ATOM 2248 C CA . ASN A 1 279 ? 15.151 0.169 -24.144 1.00 89.62 279 ASN A CA 1
ATOM 2249 C C . ASN A 1 279 ? 16.658 -0.091 -24.293 1.00 89.62 279 ASN A C 1
ATOM 2251 O O . ASN A 1 279 ? 17.299 0.439 -25.208 1.00 89.62 279 ASN A O 1
ATOM 2255 N N . ASN A 1 280 ? 17.223 -0.955 -23.449 1.00 91.81 280 ASN A N 1
ATOM 2256 C CA . ASN A 1 280 ? 18.626 -1.351 -23.526 1.00 91.81 280 ASN A CA 1
ATOM 2257 C C . ASN A 1 280 ? 18.906 -2.143 -24.809 1.00 91.81 280 ASN A C 1
ATOM 2259 O O . ASN A 1 280 ? 19.921 -1.907 -25.459 1.00 91.81 280 ASN A O 1
ATOM 2263 N N . MET A 1 281 ? 17.994 -3.021 -25.233 1.00 93.69 281 MET A N 1
ATOM 2264 C CA . MET A 1 281 ? 18.120 -3.765 -26.488 1.00 93.69 281 MET A CA 1
ATOM 2265 C C . MET A 1 281 ? 18.059 -2.842 -27.711 1.00 93.69 281 MET A C 1
ATOM 2267 O O . MET A 1 281 ? 18.866 -2.988 -28.632 1.00 93.69 281 MET A O 1
ATOM 2271 N N . LYS A 1 282 ? 17.135 -1.871 -27.728 1.00 93.62 282 LYS A N 1
ATOM 2272 C CA . LYS A 1 282 ? 17.060 -0.832 -28.771 1.00 93.62 282 LYS A CA 1
ATOM 2273 C C . LYS A 1 282 ? 18.365 -0.036 -28.842 1.00 93.62 282 LYS A C 1
ATOM 2275 O O . LYS A 1 282 ? 18.932 0.106 -29.923 1.00 93.62 282 LYS A O 1
ATOM 2280 N N . THR A 1 283 ? 18.877 0.396 -27.690 1.00 94.19 283 THR A N 1
ATOM 2281 C CA . THR A 1 283 ? 20.150 1.123 -27.580 1.00 94.19 283 THR A CA 1
ATOM 2282 C C . THR A 1 283 ? 21.326 0.284 -28.080 1.00 94.19 283 THR A C 1
ATOM 2284 O O . THR A 1 283 ? 22.111 0.749 -28.903 1.00 94.19 283 THR A O 1
ATOM 2287 N N . LEU A 1 284 ? 21.419 -0.979 -27.656 1.00 95.38 284 LEU A N 1
ATOM 2288 C CA . LEU A 1 284 ? 22.471 -1.902 -28.079 1.00 95.38 284 LEU A CA 1
ATOM 2289 C C . LEU A 1 284 ? 22.458 -2.109 -29.599 1.00 95.38 284 LEU A C 1
ATOM 2291 O O . LEU A 1 284 ? 23.506 -2.040 -30.235 1.00 95.38 284 LEU A O 1
ATOM 2295 N N . LYS A 1 285 ? 21.277 -2.318 -30.197 1.00 94.44 285 LYS A N 1
ATOM 2296 C CA . LYS A 1 285 ? 21.128 -2.448 -31.655 1.00 94.44 285 LYS A CA 1
ATOM 2297 C C . LYS A 1 285 ? 21.562 -1.182 -32.386 1.00 94.44 285 LYS A C 1
ATOM 2299 O O . LYS A 1 285 ? 22.293 -1.286 -33.364 1.00 94.44 285 LYS A O 1
ATOM 2304 N N . ALA A 1 286 ? 21.163 -0.008 -31.903 1.00 92.44 286 ALA A N 1
ATOM 2305 C CA . ALA A 1 286 ? 21.534 1.265 -32.516 1.00 92.44 286 ALA A CA 1
ATOM 2306 C C . ALA A 1 286 ? 23.051 1.521 -32.474 1.00 92.44 286 ALA A C 1
ATOM 2308 O O . ALA A 1 286 ? 23.622 1.977 -33.462 1.00 92.44 286 ALA A O 1
ATOM 2309 N N . VAL A 1 287 ? 23.707 1.199 -31.353 1.00 94.12 287 VAL A N 1
ATOM 2310 C CA . VAL A 1 287 ? 25.140 1.460 -31.146 1.00 94.12 287 VAL A CA 1
ATOM 2311 C C . VAL A 1 287 ? 26.024 0.407 -31.817 1.00 94.12 287 VAL A C 1
ATOM 2313 O O . VAL A 1 287 ? 26.999 0.756 -32.478 1.00 94.12 287 VAL A O 1
ATOM 2316 N N . CYS A 1 288 ? 25.713 -0.880 -31.650 1.00 93.88 288 CYS A N 1
ATOM 2317 C CA . CYS A 1 288 ? 26.578 -1.973 -32.106 1.00 93.88 288 CYS A CA 1
ATOM 2318 C C . CYS A 1 288 ? 26.233 -2.485 -33.509 1.00 93.88 288 CYS A C 1
ATOM 2320 O O . CYS A 1 288 ? 27.096 -3.050 -34.176 1.00 93.88 288 CYS A O 1
ATOM 2322 N N . PHE A 1 289 ? 24.993 -2.291 -33.964 1.00 93.50 289 PHE A N 1
ATOM 2323 C CA . PHE A 1 289 ? 24.510 -2.758 -35.264 1.00 93.50 289 PHE A CA 1
ATOM 2324 C C . PHE A 1 289 ? 23.795 -1.634 -36.036 1.00 93.50 289 PHE A C 1
ATOM 2326 O O . PHE A 1 289 ? 22.648 -1.823 -36.463 1.00 93.50 289 PHE A O 1
ATOM 2333 N N . PRO A 1 290 ? 24.431 -0.456 -36.223 1.00 86.12 290 PRO A N 1
ATOM 2334 C CA . PRO A 1 290 ? 23.809 0.628 -36.968 1.00 86.12 290 PRO A CA 1
ATOM 2335 C C . PRO A 1 290 ? 23.482 0.140 -38.380 1.00 86.12 290 PRO A C 1
ATOM 2337 O O . PRO A 1 290 ? 24.304 -0.513 -39.032 1.00 86.12 290 PRO A O 1
ATOM 2340 N N . LYS A 1 291 ? 22.275 0.446 -38.871 1.00 78.25 291 LYS A N 1
ATOM 2341 C CA . LYS A 1 291 ? 21.930 0.167 -40.268 1.00 78.25 291 LYS A CA 1
ATOM 2342 C C . LYS A 1 291 ? 22.935 0.913 -41.147 1.00 78.25 291 LYS A C 1
ATOM 2344 O O . LYS A 1 291 ? 22.926 2.139 -41.189 1.00 78.25 291 LYS A O 1
ATOM 2349 N N . GLN A 1 292 ? 23.803 0.180 -41.845 1.00 66.38 292 GLN A N 1
ATOM 2350 C CA . GLN A 1 292 ? 24.619 0.772 -42.897 1.00 66.38 292 GLN A CA 1
ATOM 2351 C C . GLN A 1 292 ? 23.669 1.322 -43.960 1.00 66.38 292 GLN A C 1
ATOM 2353 O O . GLN A 1 292 ? 22.879 0.574 -44.543 1.00 66.38 292 GLN A O 1
ATOM 2358 N N . LEU A 1 293 ? 23.742 2.630 -44.206 1.00 57.44 293 LEU A N 1
ATOM 2359 C CA . LEU A 1 293 ? 23.178 3.221 -45.410 1.00 57.44 293 LEU A CA 1
ATOM 2360 C C . LEU A 1 293 ? 23.803 2.472 -46.589 1.00 57.44 293 LEU A C 1
ATOM 2362 O O . LEU A 1 293 ? 25.012 2.558 -46.804 1.00 57.44 293 LEU A O 1
ATOM 2366 N N . ARG A 1 294 ? 22.995 1.714 -47.340 1.00 54.06 294 ARG A N 1
ATOM 2367 C CA . ARG A 1 294 ? 23.380 1.335 -48.698 1.00 54.06 294 ARG A CA 1
ATOM 2368 C C . ARG A 1 294 ? 23.488 2.647 -49.459 1.00 54.06 294 ARG A C 1
ATOM 2370 O O . ARG A 1 294 ? 22.479 3.188 -49.896 1.00 54.06 294 ARG A O 1
ATOM 2377 N N . THR A 1 295 ? 24.694 3.187 -49.570 1.00 48.28 295 THR A N 1
ATOM 2378 C CA . THR A 1 295 ? 24.989 4.112 -50.650 1.00 48.28 295 THR A CA 1
ATOM 2379 C C . THR A 1 295 ? 24.786 3.305 -51.920 1.00 48.28 295 THR A C 1
ATOM 2381 O O . THR A 1 295 ? 25.539 2.374 -52.210 1.00 48.28 295 THR A O 1
ATOM 2384 N N . GLU A 1 296 ? 23.689 3.583 -52.624 1.00 48.66 296 GLU A N 1
ATOM 2385 C CA . GLU A 1 296 ? 23.530 3.136 -53.997 1.00 48.66 296 GLU A CA 1
ATOM 2386 C C . GLU A 1 296 ? 24.797 3.562 -54.732 1.00 48.66 296 GLU A C 1
ATOM 2388 O O . GLU A 1 296 ? 25.147 4.741 -54.822 1.00 48.66 296 GLU A O 1
ATOM 2393 N N . THR A 1 297 ? 25.564 2.564 -55.147 1.00 45.03 297 THR A N 1
ATOM 2394 C CA . THR A 1 297 ? 26.705 2.744 -56.019 1.00 45.03 297 THR A CA 1
ATOM 2395 C C . THR A 1 297 ? 26.174 3.403 -57.281 1.00 45.03 297 THR A C 1
ATOM 2397 O O . THR A 1 297 ? 25.428 2.790 -58.043 1.00 45.03 297 THR A O 1
ATOM 2400 N N . ASN A 1 298 ? 26.548 4.666 -57.496 1.00 41.25 298 ASN A N 1
ATOM 2401 C CA . ASN A 1 298 ? 26.400 5.318 -58.787 1.00 41.25 298 ASN A CA 1
ATOM 2402 C C . ASN A 1 298 ? 27.162 4.482 -59.822 1.00 41.25 298 ASN A C 1
ATOM 2404 O O . ASN A 1 298 ? 28.366 4.636 -60.017 1.00 41.25 298 ASN A O 1
ATOM 2408 N N . SER A 1 299 ? 26.441 3.583 -60.487 1.00 49.16 299 SER A N 1
ATOM 2409 C CA . SER A 1 299 ? 26.836 3.004 -61.762 1.00 49.16 299 SER A CA 1
ATOM 2410 C C . SER A 1 299 ? 26.711 4.096 -62.821 1.00 49.16 299 SER A C 1
ATOM 2412 O O . SER A 1 299 ? 25.722 4.151 -63.539 1.00 49.16 299 SER A O 1
ATOM 2414 N N . ALA A 1 300 ? 27.680 5.010 -62.875 1.00 47.53 300 ALA A N 1
ATOM 2415 C CA . ALA A 1 300 ? 27.852 5.935 -63.991 1.00 47.53 300 ALA A CA 1
ATOM 2416 C C . ALA A 1 300 ? 29.247 6.574 -63.957 1.00 47.53 300 ALA A C 1
ATOM 2418 O O . ALA A 1 300 ? 29.436 7.625 -63.354 1.00 47.53 300 ALA A O 1
ATOM 2419 N N . MET A 1 301 ? 30.211 5.935 -64.623 1.00 35.66 301 MET A N 1
ATOM 2420 C CA . MET A 1 301 ? 31.112 6.601 -65.574 1.00 35.66 301 MET A CA 1
ATOM 2421 C C . MET A 1 301 ? 31.963 5.545 -66.291 1.00 35.66 301 MET A C 1
ATOM 2423 O O . MET A 1 301 ? 33.073 5.211 -65.895 1.00 35.66 301 MET A O 1
ATOM 2427 N N . THR A 1 302 ? 31.400 5.012 -67.374 1.00 38.28 302 THR A N 1
ATOM 2428 C CA . THR A 1 302 ? 32.150 4.815 -68.618 1.00 38.28 302 THR A CA 1
ATOM 2429 C C . THR A 1 302 ? 32.759 6.148 -69.045 1.00 38.28 302 THR A C 1
ATOM 2431 O O . THR A 1 302 ? 31.982 7.070 -69.291 1.00 38.28 302 THR A O 1
ATOM 2434 N N . VAL A 1 303 ? 34.089 6.216 -69.163 1.00 41.22 303 VAL A N 1
ATOM 2435 C CA . VAL A 1 303 ? 34.830 6.675 -70.358 1.00 41.22 303 VAL A CA 1
ATOM 2436 C C . VAL A 1 303 ? 36.156 5.925 -70.391 1.00 41.22 303 VAL A C 1
ATOM 2438 O O . VAL A 1 303 ? 36.850 5.937 -69.352 1.00 41.22 303 VAL A O 1
#

Secondary structure (DSSP, 8-state):
--------THHHHHHHHHHHHHHHHHHTT----PPPP-------------------TTSGGGTTPPPPGGGTTS-TTPPPPHHHHTT----TT----TT---SPB-SSBTTTTTTTTT--B-HHHHT------HHHHHHHTTSTTHHHHHHHHHHHHHHHHHHHHTTT-HHHHHHHHHHHHHHHHHHHHT--SB-SHHHHHHHHHHHHHHHHH--SS---SHHHHHHHHHHHHHHHHHHHHHHHHT-------TTTTTS-HHHHHHHHHHHHHHHHHHHHHHHHHHHHS--------------

Organism: Plasmodium falciparum (NCBI:txid5833)

Radius of gyration: 24.89 Å; chains: 1; bounding box: 83×37×92 Å